Protein AF-0000000084912718 (afdb_homodimer)

Sequence (328 aa):
MPVRAAEAKDAGAIVDLIRLLAVYEKEEAQMKMTEEQFRKDGFEEPRRFHCFVAENDQGQVVGYALYFFIYSTWEGVSMYLEDLFVRKEERGKGYGMALVQAVVGEAQRNSCARLQWQVIDWNAPALEFYKNRMFARERMETGDAKWINMIMGREEMAKFMASQMPVRAAEAKDAGAIVDLIRLLAVYEKEEAQMKMTEEQFRKDGFEEPRRFHCFVAENDQGQVVGYALYFFIYSTWEGVSMYLEDLFVRKEERGKGYGMALVQAVVGEAQRNSCARLQWQVIDWNAPALEFYKNRMFARERMETGDAKWINMIMGREEMAKFMASQ

Secondary structure (DSSP, 8-state):
--EEE--GGGHHHHHHHHHHHHHHTT-GGG----HHHHHHHHHSSSP--EEEEEE-TTS-EEEEEEEEEEEETTTEEEEEEEEEEE-GGGTTSSHHHHHHHHHHHHHHHTT-SEEEEEEETT-HHHHHIIIIIS--EE---STT--EEEEEEEHHHHHHHHHH-/--EEE--GGGHHHHHHHHHHHHHHTT-GGG----HHHHHHHHHSSSP--EEEEEE-TTS-EEEEEEEEEEEETTTEEEEEEEEEEE-GGGTTSSHHHHHHHHHHHHHHHTT-SEEEEEEETT-HHHHHIIIIIS--EE---STT--EEEEEEEHHHHHHHHHH-

InterPro domains:
  IPR000182 GNAT domain [PF00583] (19-131)
  IPR000182 GNAT domain [PS51186] (1-155)
  IPR016181 Acyl-CoA N-acyltransferase [SSF55729] (2-138)
  IPR051016 Diverse Substrate Acetyltransferase [PTHR10545] (2-162)

Organism: Salpingoeca rosetta (strain ATCC 50818 / BSB-021) (NCBI:txid946362)

Radius of gyration: 19.95 Å; Cα contacts (8 Å, |Δi|>4): 614; chains: 2; bounding box: 40×60×45 Å

Structure (mmCIF, N/CA/C/O backbone):
data_AF-0000000084912718-model_v1
#
loop_
_entity.id
_entity.type
_entity.pdbx_description
1 polymer N-acetyltransferase
#
loop_
_atom_site.group_PDB
_atom_site.id
_atom_site.type_symbol
_atom_site.label_atom_id
_atom_site.label_alt_id
_atom_site.label_comp_id
_atom_site.label_asym_id
_atom_site.label_entity_id
_atom_site.label_seq_id
_atom_site.pdbx_PDB_ins_code
_atom_site.Cartn_x
_atom_site.Cartn_y
_atom_site.Cartn_z
_atom_site.occupancy
_atom_site.B_iso_or_equiv
_atom_site.auth_seq_id
_atom_site.auth_comp_id
_atom_site.auth_asym_id
_atom_site.auth_atom_id
_atom_site.pdbx_PDB_model_num
ATOM 1 N N . MET A 1 1 ? 5.469 24.859 16.141 1 58.75 1 MET A N 1
ATOM 2 C CA . MET A 1 1 ? 4.148 24.422 15.695 1 58.75 1 MET A CA 1
ATOM 3 C C . MET A 1 1 ? 4.051 22.891 15.68 1 58.75 1 MET A C 1
ATOM 5 O O . MET A 1 1 ? 4.691 22.25 14.852 1 58.75 1 MET A O 1
ATOM 9 N N . PRO A 1 2 ? 3.439 22.312 16.719 1 84.62 2 PRO A N 1
ATOM 10 C CA . PRO A 1 2 ? 3.986 21 17.094 1 84.62 2 PRO A CA 1
ATOM 11 C C . PRO A 1 2 ? 3.355 19.844 16.328 1 84.62 2 PRO A C 1
ATOM 13 O O . PRO A 1 2 ? 2.141 19.844 16.109 1 84.62 2 PRO A O 1
ATOM 16 N N . VAL A 1 3 ? 4.051 19.281 15.477 1 96.81 3 VAL A N 1
ATOM 17 C CA . VAL A 1 3 ? 3.711 17.969 14.961 1 96.81 3 VAL A CA 1
ATOM 18 C C . VAL A 1 3 ? 4.199 16.891 15.938 1 96.81 3 VAL A C 1
ATOM 20 O O . VAL A 1 3 ? 5.32 16.969 16.438 1 96.81 3 VAL A O 1
ATOM 23 N N . ARG A 1 4 ? 3.301 16.078 16.281 1 98 4 ARG A N 1
ATOM 24 C CA . ARG A 1 4 ? 3.645 14.969 17.156 1 98 4 ARG A CA 1
ATOM 25 C C . ARG A 1 4 ? 2.977 13.672 16.719 1 98 4 ARG A C 1
ATOM 27 O O . ARG A 1 4 ? 2.035 13.695 15.914 1 98 4 ARG A O 1
ATOM 34 N N . ALA A 1 5 ? 3.508 12.594 17.25 1 98.19 5 ALA A N 1
ATOM 35 C CA . ALA A 1 5 ? 2.834 11.32 17 1 98.19 5 ALA A CA 1
ATOM 36 C C . ALA A 1 5 ? 1.425 11.32 17.594 1 98.19 5 ALA A C 1
ATOM 38 O O . ALA A 1 5 ? 1.205 11.828 18.688 1 98.19 5 ALA A O 1
ATOM 39 N N . ALA A 1 6 ? 0.487 10.805 16.859 1 98.56 6 ALA A N 1
ATOM 40 C CA . ALA A 1 6 ? -0.888 10.703 17.344 1 98.56 6 ALA A CA 1
ATOM 41 C C . ALA A 1 6 ? -0.992 9.727 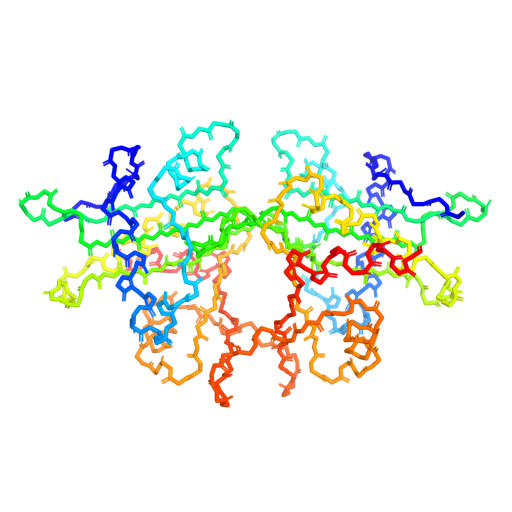18.5 1 98.56 6 ALA A C 1
ATOM 43 O O . ALA A 1 6 ? -0.214 8.773 18.594 1 98.56 6 ALA A O 1
ATOM 44 N N . GLU A 1 7 ? -1.906 10 19.359 1 98.12 7 GLU A N 1
ATOM 45 C CA . GLU A 1 7 ? -2.277 9.109 20.453 1 98.12 7 GLU A CA 1
ATOM 46 C C . GLU A 1 7 ? -3.744 8.703 20.359 1 98.12 7 GLU A C 1
ATOM 48 O O . GLU A 1 7 ? -4.512 9.297 19.594 1 98.12 7 GLU A O 1
ATOM 53 N N . ALA A 1 8 ? -4.113 7.688 21.172 1 98.38 8 ALA A N 1
ATOM 54 C CA . ALA A 1 8 ? -5.477 7.164 21.141 1 98.38 8 ALA A CA 1
ATOM 55 C C . ALA A 1 8 ? -6.496 8.281 21.359 1 98.38 8 ALA A C 1
ATOM 57 O O . ALA A 1 8 ? -7.574 8.273 20.766 1 98.38 8 ALA A O 1
ATOM 58 N N . LYS A 1 9 ? -6.148 9.203 22.156 1 98 9 LYS A N 1
ATOM 59 C CA . LYS A 1 9 ? -7.07 10.281 22.5 1 98 9 LYS A CA 1
ATOM 60 C C . LYS A 1 9 ? -7.34 11.18 21.281 1 98 9 LYS A C 1
ATOM 62 O O . LYS A 1 9 ? -8.289 11.961 21.297 1 98 9 LYS A O 1
ATOM 67 N N . ASP A 1 10 ? -6.496 11.133 20.297 1 98.38 10 ASP A N 1
ATOM 68 C CA . ASP A 1 10 ? -6.633 11.977 19.109 1 98.38 10 ASP A CA 1
ATOM 69 C C . ASP A 1 10 ? -7.566 11.336 18.094 1 98.38 10 ASP A C 1
ATOM 71 O O . ASP A 1 10 ? -7.91 11.961 17.078 1 98.38 10 ASP A O 1
ATOM 75 N N . ALA A 1 11 ? -7.988 10.086 18.328 1 98.62 11 ALA A N 1
ATOM 76 C CA . ALA A 1 11 ? -8.703 9.297 17.312 1 98.62 11 ALA A CA 1
ATOM 77 C C . ALA A 1 11 ? -9.945 10.031 16.828 1 98.62 11 ALA A C 1
ATOM 79 O O . ALA A 1 11 ? -10.188 10.109 15.625 1 98.62 11 ALA A O 1
ATOM 80 N N . GLY A 1 12 ? -10.711 10.547 17.688 1 98.5 12 GLY A N 1
ATOM 81 C CA . GLY A 1 12 ? -11.922 11.258 17.297 1 98.5 12 GLY A CA 1
ATOM 82 C C . GLY A 1 12 ? -11.656 12.453 16.406 1 98.5 12 GLY A C 1
ATOM 83 O O . GLY A 1 12 ? -12.328 12.641 15.391 1 98.5 12 GLY A O 1
ATOM 84 N N . ALA A 1 13 ? -10.719 13.258 16.781 1 98.56 13 ALA A N 1
ATOM 85 C CA . ALA A 1 13 ? -10.367 14.445 16.016 1 98.56 13 ALA A CA 1
ATOM 86 C C . ALA A 1 13 ? -9.852 14.062 14.625 1 98.56 13 ALA A C 1
ATOM 88 O O . ALA A 1 13 ? -10.148 14.742 13.641 1 98.56 13 ALA A O 1
ATOM 89 N N . ILE A 1 14 ? -9.086 13 14.555 1 98.69 14 ILE A N 1
ATOM 90 C CA . ILE A 1 14 ? -8.531 12.562 13.273 1 98.69 14 ILE A CA 1
ATOM 91 C C . ILE A 1 14 ? -9.656 12.062 12.367 1 98.69 14 ILE A C 1
ATOM 93 O O . ILE A 1 14 ? -9.695 12.391 11.18 1 98.69 14 ILE A O 1
ATOM 97 N N . VAL A 1 15 ? -10.594 11.266 12.938 1 98.62 15 VAL A N 1
ATOM 98 C CA . VAL A 1 15 ? -11.711 10.758 12.148 1 98.62 15 VAL A CA 1
ATOM 99 C C . VAL A 1 15 ? -12.547 11.922 11.609 1 98.62 15 VAL A C 1
ATOM 101 O O . VAL A 1 15 ? -13.031 11.875 10.477 1 98.62 15 VAL A O 1
ATOM 104 N N . ASP A 1 16 ? -12.703 12.984 12.383 1 98 16 ASP A N 1
ATOM 105 C CA . ASP A 1 16 ? -13.383 14.188 11.914 1 98 16 ASP A CA 1
ATOM 106 C C . ASP A 1 16 ? -12.656 14.797 10.719 1 98 16 ASP A C 1
ATOM 108 O O . ASP A 1 16 ? -13.289 15.234 9.758 1 98 16 ASP A O 1
ATOM 112 N N . LEU A 1 17 ? -11.383 14.844 10.789 1 98.19 17 LEU A N 1
ATOM 113 C CA . LEU A 1 17 ? -10.594 15.383 9.688 1 98.19 17 LEU A CA 1
ATOM 114 C C . LEU A 1 17 ? -10.68 14.484 8.461 1 98.19 17 LEU A C 1
ATOM 116 O O . LEU A 1 17 ? -10.695 14.977 7.328 1 98.19 17 LEU A O 1
ATOM 120 N N . ILE A 1 18 ? -10.672 13.141 8.664 1 97.88 18 ILE A N 1
ATOM 121 C CA . ILE A 1 18 ? -10.852 12.203 7.559 1 97.88 18 ILE A CA 1
ATOM 122 C C . ILE A 1 18 ? -12.18 12.492 6.855 1 97.88 18 ILE A C 1
ATOM 124 O O . ILE A 1 18 ? -12.25 12.477 5.625 1 97.88 18 ILE A O 1
ATOM 128 N N . ARG A 1 19 ? -13.195 12.781 7.613 1 96.75 19 ARG A N 1
ATOM 129 C CA . ARG A 1 19 ? -14.5 13.109 7.039 1 96.75 19 ARG A CA 1
ATOM 130 C C . ARG A 1 19 ? -14.414 14.383 6.207 1 96.75 19 ARG A C 1
ATOM 132 O O . ARG A 1 19 ? -15 14.461 5.121 1 96.75 19 ARG A O 1
ATOM 139 N N . LEU A 1 20 ? -13.742 15.375 6.691 1 95.5 20 LEU A N 1
ATOM 140 C CA . LEU A 1 20 ? -13.57 16.625 5.953 1 95.5 20 LEU A CA 1
ATOM 141 C C . LEU A 1 20 ? -12.812 16.375 4.652 1 95.5 20 LEU A C 1
ATOM 143 O O . LEU A 1 20 ? -13.125 16.984 3.623 1 95.5 20 LEU A O 1
ATOM 147 N N . LEU A 1 21 ? -11.805 15.492 4.723 1 93.56 21 LEU A N 1
ATOM 148 C CA . LEU A 1 21 ? -11.07 15.117 3.52 1 93.56 21 LEU A CA 1
ATOM 149 C C . LEU A 1 21 ? -11.984 14.438 2.508 1 93.56 21 LEU A C 1
ATOM 151 O O . LEU A 1 21 ? -11.922 14.734 1.312 1 93.56 21 LEU A O 1
ATOM 155 N N . ALA A 1 22 ? -12.766 13.508 2.963 1 91.31 22 ALA A N 1
ATOM 156 C CA . ALA A 1 22 ? -13.719 12.812 2.1 1 91.31 22 ALA A CA 1
ATOM 157 C C . ALA A 1 22 ? -14.672 13.789 1.428 1 91.31 22 ALA A C 1
ATOM 159 O O . ALA A 1 22 ? -14.992 13.648 0.246 1 91.31 22 ALA A O 1
ATOM 160 N N . VAL A 1 23 ? -15.141 14.797 2.18 1 89.75 23 VAL A N 1
ATOM 161 C CA . VAL A 1 23 ? -16.016 15.828 1.647 1 89.75 23 VAL A CA 1
ATOM 162 C C . VAL A 1 23 ? -15.297 16.609 0.56 1 89.75 23 VAL A C 1
ATOM 164 O O . VAL A 1 23 ? -15.867 16.875 -0.504 1 89.75 23 VAL A O 1
ATOM 167 N N . TYR A 1 24 ? -14.086 16.922 0.862 1 83.94 24 TYR A N 1
ATOM 168 C CA . TYR A 1 24 ? -13.266 17.641 -0.102 1 83.94 24 TYR A CA 1
ATOM 169 C C . TYR A 1 24 ? -13.141 16.875 -1.405 1 83.94 24 TYR A C 1
ATOM 171 O O . TYR A 1 24 ? -13.156 17.453 -2.49 1 83.94 24 TYR A O 1
ATOM 179 N N . GLU A 1 25 ? -13 15.539 -1.297 1 78.81 25 GLU A N 1
ATOM 180 C CA . GLU A 1 25 ? -12.844 14.672 -2.459 1 78.81 25 GLU A CA 1
ATOM 181 C C . GLU A 1 25 ? -14.195 14.266 -3.037 1 78.81 25 GLU A C 1
ATOM 183 O O . GLU A 1 25 ? -14.266 13.43 -3.941 1 78.81 25 GLU A O 1
ATOM 188 N N . LYS A 1 26 ? -15.352 14.773 -2.551 1 80.06 26 LYS A N 1
ATOM 189 C CA . LYS A 1 26 ? -16.734 14.531 -2.984 1 80.06 26 LYS A CA 1
ATOM 190 C C . LYS A 1 26 ? -17.094 13.055 -2.846 1 80.06 26 LYS A C 1
ATOM 192 O O . LYS A 1 26 ? -17.812 12.5 -3.688 1 80.06 26 LYS A O 1
ATOM 197 N N . GLU A 1 27 ? -16.453 12.422 -1.746 1 81 27 GLU A N 1
ATOM 198 C CA . GLU A 1 27 ? -16.672 11 -1.544 1 81 27 GLU A CA 1
ATOM 199 C C . GLU A 1 27 ? -17.141 10.703 -0.122 1 81 27 GLU A C 1
ATOM 201 O O . GLU A 1 27 ? -16.781 9.688 0.464 1 81 27 GLU A O 1
ATOM 206 N N . GLU A 1 28 ? -17.781 11.609 0.489 1 84.19 28 GLU A N 1
ATOM 207 C CA . GLU A 1 28 ? -18.156 11.469 1.89 1 84.19 28 GLU A CA 1
ATOM 208 C C . GLU A 1 28 ? -19.047 10.25 2.098 1 84.19 28 GLU A C 1
ATOM 210 O O . GLU A 1 28 ? -18.969 9.586 3.133 1 84.19 28 GLU A O 1
ATOM 215 N N . ALA A 1 29 ? -19.906 9.906 1.162 1 85.25 29 ALA A N 1
ATOM 216 C CA . ALA A 1 29 ? -20.859 8.805 1.288 1 85.25 29 ALA A CA 1
ATOM 217 C C . ALA A 1 29 ? -20.141 7.461 1.372 1 85.25 29 ALA A C 1
ATOM 219 O O . ALA A 1 29 ? -20.688 6.492 1.9 1 85.25 29 ALA A O 1
ATOM 220 N N . GLN A 1 30 ? -18.938 7.395 1.006 1 83.69 30 GLN A N 1
ATOM 221 C CA . GLN A 1 30 ? -18.203 6.137 0.947 1 83.69 30 GLN A CA 1
ATOM 222 C C . GLN A 1 30 ? -17.438 5.887 2.246 1 83.69 30 GLN A C 1
ATOM 224 O O . GLN A 1 30 ? -16.984 4.77 2.492 1 83.69 30 GLN A O 1
ATOM 229 N N . MET A 1 31 ? -17.328 6.855 3.008 1 91.06 31 MET A N 1
ATOM 230 C CA . MET A 1 31 ? -16.547 6.723 4.234 1 91.06 31 MET A CA 1
ATOM 231 C C . MET A 1 31 ? -17.344 6 5.312 1 91.06 31 MET A C 1
ATOM 233 O O . MET A 1 31 ? -18.422 6.445 5.691 1 91.06 31 MET A O 1
ATOM 237 N N . LYS A 1 32 ? -16.844 4.961 5.891 1 94 32 LYS A N 1
ATOM 238 C CA . LYS A 1 32 ? -17.516 4.133 6.887 1 94 32 LYS A CA 1
ATOM 239 C C . LYS A 1 32 ? -16.75 4.117 8.203 1 94 32 LYS A C 1
ATOM 241 O O . LYS A 1 32 ? -17.203 3.539 9.188 1 94 32 LYS A O 1
ATOM 246 N N . MET A 1 33 ? -15.727 4.84 8.289 1 97.38 33 MET A N 1
ATOM 247 C CA . MET A 1 33 ? -14.812 4.758 9.422 1 97.38 33 MET A CA 1
ATOM 248 C C . MET A 1 33 ? -15.438 5.352 10.68 1 97.38 33 MET A C 1
ATOM 250 O O . MET A 1 33 ? -15.992 6.453 10.633 1 97.38 33 MET A O 1
ATOM 254 N N . THR A 1 34 ? -15.367 4.594 11.781 1 97.31 34 THR A N 1
ATOM 255 C CA . THR A 1 34 ? -15.797 5.082 13.086 1 97.31 34 THR A CA 1
ATOM 256 C C . THR A 1 34 ? -14.594 5.352 13.992 1 97.31 34 THR A C 1
ATOM 258 O O . THR A 1 34 ? -13.508 4.793 13.773 1 97.31 34 THR A O 1
ATOM 261 N N . GLU A 1 35 ? -14.844 6.188 14.906 1 98.25 35 GLU A N 1
ATOM 262 C CA . GLU A 1 35 ? -13.797 6.465 15.883 1 98.25 35 GLU A CA 1
ATOM 263 C C . GLU A 1 35 ? -13.328 5.188 16.578 1 98.25 35 GLU A C 1
ATOM 265 O O . GLU A 1 35 ? -12.133 4.996 16.797 1 98.25 35 GLU A O 1
ATOM 270 N N . GLU A 1 36 ? -14.234 4.367 16.906 1 98.19 36 GLU A N 1
ATOM 271 C CA . GLU A 1 36 ? -13.922 3.123 17.609 1 98.19 36 GLU A CA 1
ATOM 272 C C . GLU A 1 36 ? -13.023 2.227 16.75 1 98.19 36 GLU A C 1
ATOM 274 O O . GLU A 1 36 ? -12.008 1.725 17.234 1 98.19 36 GLU A O 1
ATOM 279 N N . GLN A 1 37 ? -13.383 2.035 15.578 1 98 37 GLN A N 1
ATOM 280 C CA . GLN A 1 37 ? -12.586 1.2 14.688 1 98 37 GLN A CA 1
ATOM 281 C C . GLN A 1 37 ? -11.203 1.808 14.453 1 98 37 GLN A C 1
ATOM 283 O O . GLN A 1 37 ? -10.195 1.095 14.453 1 98 37 GLN A O 1
ATOM 288 N N . PHE A 1 38 ? -11.188 3.115 14.195 1 98.62 38 PHE A N 1
ATOM 289 C CA . PHE A 1 38 ? -9.93 3.822 13.969 1 98.62 38 PHE A CA 1
ATOM 290 C C . PHE A 1 38 ? -9 3.658 15.164 1 98.62 38 PHE A C 1
ATOM 292 O O . PHE A 1 38 ? -7.805 3.398 14.992 1 98.62 38 PHE A O 1
ATOM 299 N N . ARG A 1 39 ? -9.57 3.803 16.344 1 98.5 39 ARG A N 1
ATOM 300 C CA . ARG A 1 39 ? -8.805 3.68 17.578 1 98.5 39 ARG A CA 1
ATOM 301 C C . ARG A 1 39 ? -8.234 2.271 17.734 1 98.5 39 ARG A C 1
ATOM 303 O O . ARG A 1 39 ? -7.055 2.102 18.047 1 98.5 39 ARG A O 1
ATOM 310 N N . LYS A 1 40 ? -9.016 1.314 17.516 1 98.12 40 LYS A N 1
ATOM 311 C CA . LYS A 1 40 ? -8.586 -0.077 17.625 1 98.12 40 LYS A CA 1
ATOM 312 C C . LYS A 1 40 ? -7.457 -0.385 16.641 1 98.12 40 LYS A C 1
ATOM 314 O O . LYS A 1 40 ? -6.426 -0.939 17.031 1 98.12 40 LYS A O 1
ATOM 319 N N . ASP A 1 41 ? -7.625 0.023 15.438 1 98.25 41 ASP A N 1
ATOM 320 C CA . ASP A 1 41 ? -6.691 -0.311 14.375 1 98.25 41 ASP A CA 1
ATOM 321 C C . ASP A 1 41 ? -5.359 0.411 14.562 1 98.25 41 ASP A C 1
ATOM 323 O O . ASP A 1 41 ? -4.305 -0.113 14.195 1 98.25 41 ASP A O 1
ATOM 327 N N . GLY A 1 42 ? -5.441 1.582 15.07 1 98.31 42 GLY A N 1
ATOM 328 C CA . GLY A 1 42 ? -4.254 2.42 15.078 1 98.31 42 GLY A CA 1
ATOM 329 C C . GLY A 1 42 ? -3.521 2.4 16.406 1 98.31 42 GLY A C 1
ATOM 330 O O . GLY A 1 42 ? -2.34 2.748 16.469 1 98.31 42 GLY A O 1
ATOM 331 N N . PHE A 1 43 ? -4.203 1.991 17.484 1 98.25 43 PHE A N 1
ATOM 332 C CA . PHE A 1 43 ? -3.588 2.227 18.797 1 98.25 43 PHE A CA 1
ATOM 333 C C . PHE A 1 43 ? -3.635 0.967 19.641 1 98.25 43 PHE A C 1
ATOM 335 O O . PHE A 1 43 ? -3.238 0.989 20.812 1 98.25 43 PHE A O 1
ATOM 342 N N . GLU A 1 44 ? -4.109 -0.074 19.094 1 96.94 44 GLU A N 1
ATOM 343 C CA . GLU A 1 44 ? -3.965 -1.41 19.672 1 96.94 44 GLU A CA 1
ATOM 344 C C . GLU A 1 44 ? -3.107 -2.303 18.781 1 96.94 44 GLU A C 1
ATOM 346 O O . GLU A 1 44 ? -3.035 -2.09 17.562 1 96.94 44 GLU A O 1
ATOM 351 N N . GLU A 1 45 ? -2.436 -3.326 19.391 1 95.06 45 GLU A N 1
ATOM 352 C CA . GLU A 1 45 ? -1.584 -4.223 18.609 1 95.06 45 GLU A CA 1
ATOM 353 C C . GLU A 1 45 ? -2.4 -5.34 17.969 1 95.06 45 GLU A C 1
ATOM 355 O O . GLU A 1 45 ? -3.336 -5.859 18.578 1 95.06 45 GLU A O 1
ATOM 360 N N . PRO A 1 46 ? -2.021 -5.691 16.812 1 94.25 46 PRO A N 1
ATOM 361 C CA . PRO A 1 46 ? -0.972 -5.074 16 1 94.25 46 PRO A CA 1
ATOM 362 C C . PRO A 1 46 ? -1.419 -3.762 15.359 1 94.25 46 PRO A C 1
ATOM 364 O O . PRO A 1 46 ? -2.531 -3.678 14.828 1 94.25 46 PRO A O 1
ATOM 367 N N . ARG A 1 47 ? -0.61 -2.715 15.406 1 96.06 47 ARG A N 1
ATOM 368 C CA . ARG A 1 47 ? -0.919 -1.43 14.789 1 96.06 47 ARG A CA 1
ATOM 369 C C . ARG A 1 47 ? -0.989 -1.554 13.273 1 96.06 47 ARG A C 1
ATOM 371 O O . ARG A 1 47 ? -0.098 -2.135 12.648 1 96.06 47 ARG A O 1
ATOM 378 N N . ARG A 1 48 ? -2 -0.946 12.727 1 97.88 48 ARG A N 1
ATOM 379 C CA . ARG A 1 48 ? -2.238 -1.098 11.297 1 97.88 48 ARG A CA 1
ATOM 380 C C . ARG A 1 48 ? -1.768 0.134 10.531 1 97.88 48 ARG A C 1
ATOM 382 O O . ARG A 1 48 ? -1.62 0.091 9.305 1 97.88 48 ARG A O 1
ATOM 389 N N . PHE A 1 49 ? -1.578 1.161 11.242 1 98.69 49 PHE A N 1
ATOM 390 C CA . PHE A 1 49 ? -1.071 2.402 10.672 1 98.69 49 PHE A CA 1
ATOM 391 C C . PHE A 1 49 ? -0.361 3.236 11.727 1 98.69 49 PHE A C 1
ATOM 393 O O . PHE A 1 49 ? -0.366 2.887 12.914 1 98.69 49 PHE A O 1
ATOM 400 N N . HIS A 1 50 ? 0.291 4.25 11.258 1 98.69 50 HIS A N 1
ATOM 401 C CA . HIS A 1 50 ? 0.862 5.309 12.086 1 98.69 50 HIS A CA 1
ATOM 402 C C . HIS A 1 50 ? 0.354 6.68 11.656 1 98.69 50 HIS A C 1
ATOM 404 O O . HIS A 1 50 ? -0.118 6.848 10.531 1 98.69 50 HIS A O 1
ATOM 410 N N . CYS A 1 51 ? 0.421 7.598 12.594 1 98.81 51 CYS A N 1
ATOM 411 C CA . CYS A 1 51 ? -0.171 8.898 12.297 1 98.81 51 CYS A CA 1
ATOM 412 C C . CYS A 1 51 ? 0.517 10 13.094 1 98.81 51 CYS A C 1
ATOM 414 O O . CYS A 1 51 ? 0.837 9.82 14.266 1 98.81 51 CYS A O 1
ATOM 416 N N . PHE A 1 52 ? 0.806 11.078 12.422 1 98.88 52 PHE A N 1
ATOM 417 C CA . PHE A 1 52 ? 1.178 12.328 13.078 1 98.88 52 PHE A CA 1
ATOM 418 C C . PHE A 1 52 ? 0.014 13.312 13.062 1 98.88 52 PHE A C 1
ATOM 420 O O . PHE A 1 52 ? -0.795 13.312 12.133 1 98.88 52 PHE A O 1
ATOM 427 N N . VAL A 1 53 ? -0.044 14.172 14.086 1 98.81 53 VAL A N 1
ATOM 428 C CA . VAL A 1 53 ? -1.045 15.234 14.109 1 98.81 53 VAL A CA 1
ATOM 429 C C . VAL A 1 53 ? -0.362 16.578 14.305 1 98.81 53 VAL A C 1
ATOM 431 O O . VAL A 1 53 ? 0.692 16.672 14.938 1 98.81 53 VAL A O 1
ATOM 434 N N . ALA A 1 54 ? -0.935 17.578 13.664 1 98.62 54 ALA A N 1
ATOM 435 C CA . ALA A 1 54 ? -0.575 18.969 13.891 1 98.62 54 ALA A CA 1
ATOM 436 C C . ALA A 1 54 ? -1.577 19.656 14.82 1 98.62 54 ALA A C 1
ATOM 438 O O . ALA A 1 54 ? -2.791 19.531 14.633 1 98.62 54 ALA A O 1
ATOM 439 N N . GLU A 1 55 ? -1.083 20.375 15.773 1 97.44 55 GLU A N 1
ATOM 440 C CA . GLU A 1 55 ? -1.917 21.109 16.719 1 97.44 55 GLU A CA 1
ATOM 441 C C . GLU A 1 55 ? -1.719 22.609 16.578 1 97.44 55 GLU A C 1
ATOM 443 O O . GLU A 1 55 ? -0.595 23.078 16.375 1 97.44 55 GLU A O 1
ATOM 448 N N . ASN A 1 56 ? -2.867 23.312 16.656 1 96.5 56 ASN A N 1
ATOM 449 C CA . ASN A 1 56 ? -2.727 24.766 16.672 1 96.5 56 ASN A CA 1
ATOM 450 C C . ASN A 1 56 ? -2.432 25.281 18.078 1 96.5 56 ASN A C 1
ATOM 452 O O . ASN A 1 56 ? -2.238 24.5 19 1 96.5 56 ASN A O 1
ATOM 456 N N . ASP A 1 57 ? -2.365 26.594 18.156 1 93.62 57 ASP A N 1
ATOM 457 C CA . ASP A 1 57 ? -1.949 27.219 19.406 1 93.62 57 ASP A CA 1
ATOM 458 C C . ASP A 1 57 ? -2.945 26.938 20.516 1 93.62 57 ASP A C 1
ATOM 460 O O . ASP A 1 57 ? -2.604 27.031 21.703 1 93.62 57 ASP A O 1
ATOM 464 N N . GLN A 1 58 ? -4.141 26.562 20.25 1 94.75 58 GLN A N 1
ATOM 465 C CA . GLN A 1 58 ? -5.188 26.281 21.234 1 94.75 58 GLN A CA 1
ATOM 466 C C . GLN A 1 58 ? -5.227 24.797 21.594 1 94.75 58 GLN A C 1
ATOM 468 O O . GLN A 1 58 ? -6.105 24.359 22.328 1 94.75 58 GLN A O 1
ATOM 473 N N . GLY A 1 59 ? -4.375 24 21 1 94.38 59 GLY A N 1
ATOM 474 C CA . GLY A 1 59 ? -4.297 22.578 21.312 1 94.38 59 GLY A CA 1
ATOM 475 C C . GLY A 1 59 ? -5.246 21.734 20.469 1 94.38 59 GLY A C 1
ATOM 476 O O . GLY A 1 59 ? -5.445 20.547 20.75 1 94.38 59 GLY A O 1
ATOM 477 N N . GLN A 1 60 ? -5.789 22.375 19.516 1 96.56 60 GLN A N 1
ATOM 478 C CA . GLN A 1 60 ? -6.707 21.656 18.656 1 96.56 60 GLN A CA 1
ATOM 479 C C . GLN A 1 60 ? -5.961 20.938 17.516 1 96.56 60 GLN A C 1
ATOM 481 O O . GLN A 1 60 ? -5.074 21.531 16.891 1 96.56 60 GLN A O 1
ATOM 486 N N . VAL A 1 61 ? -6.324 19.656 17.328 1 98.31 61 VAL A N 1
ATOM 487 C CA . VAL A 1 61 ? -5.789 18.938 16.172 1 98.31 61 VAL A CA 1
ATOM 488 C C . VAL A 1 61 ? -6.379 19.516 14.891 1 98.31 61 VAL A C 1
ATOM 490 O O . VAL A 1 61 ? -7.598 19.484 14.695 1 98.31 61 VAL A O 1
ATOM 493 N N . VAL A 1 62 ? -5.48 20.016 13.977 1 98.19 62 VAL A N 1
ATOM 494 C CA . VAL A 1 62 ? -5.98 20.734 12.812 1 98.19 62 VAL A CA 1
ATOM 495 C C . VAL A 1 62 ? -5.492 20.062 11.531 1 98.19 62 VAL A C 1
ATOM 497 O O . VAL A 1 62 ? -5.875 20.453 10.43 1 98.19 62 VAL A O 1
ATOM 500 N N . GLY A 1 63 ? -4.609 19.078 11.625 1 98.5 63 GLY A N 1
ATOM 501 C CA . GLY A 1 63 ? -4.082 18.328 10.5 1 98.5 63 GLY A CA 1
ATOM 502 C C . GLY A 1 63 ? -3.516 16.969 10.898 1 98.5 63 GLY A C 1
ATOM 503 O O . GLY A 1 63 ? -3.287 16.719 12.078 1 98.5 63 GLY A O 1
ATOM 504 N N . TYR A 1 64 ? -3.365 16.125 9.906 1 98.81 64 TYR A N 1
ATOM 505 C CA . TYR A 1 64 ? -2.797 14.82 10.18 1 98.81 64 TYR A CA 1
ATOM 506 C C . TYR A 1 64 ? -2.117 14.25 8.945 1 98.81 64 TYR A C 1
ATOM 508 O O . TYR A 1 64 ? -2.387 14.688 7.82 1 98.81 64 TYR A O 1
ATOM 516 N N . ALA A 1 65 ? -1.162 13.43 9.141 1 98.75 65 ALA A N 1
ATOM 517 C CA . ALA A 1 65 ? -0.525 12.578 8.141 1 98.75 65 ALA A CA 1
ATOM 518 C C . ALA A 1 65 ? -0.555 11.109 8.57 1 98.75 65 ALA A C 1
ATOM 520 O O . ALA A 1 65 ? -0.04 10.758 9.633 1 98.75 65 ALA A O 1
ATOM 521 N N . LEU A 1 66 ? -1.215 10.312 7.805 1 98.88 66 LEU A N 1
ATOM 522 C CA . LEU A 1 66 ? -1.349 8.891 8.117 1 98.88 66 LEU A CA 1
ATOM 523 C C . LEU A 1 66 ? -0.55 8.039 7.137 1 98.88 66 LEU A C 1
ATOM 525 O O . LEU A 1 66 ? -0.648 8.227 5.922 1 98.88 66 LEU A O 1
ATOM 529 N N . TYR A 1 67 ? 0.284 7.109 7.68 1 98.81 67 TYR A N 1
ATOM 530 C CA . TYR A 1 67 ? 1.167 6.297 6.852 1 98.81 67 TYR A CA 1
ATOM 531 C C . TYR A 1 67 ? 1.264 4.875 7.387 1 98.81 67 TYR A C 1
ATOM 533 O O . TYR A 1 67 ? 0.865 4.605 8.523 1 98.81 67 TYR A O 1
ATOM 541 N N . PHE A 1 68 ? 1.712 3.996 6.598 1 98.81 68 PHE A N 1
ATOM 542 C CA . PHE A 1 68 ? 2.008 2.617 6.969 1 98.81 68 PHE A CA 1
ATOM 543 C C . PHE A 1 68 ? 3.141 2.059 6.113 1 98.81 68 PHE A C 1
ATOM 545 O O . PHE A 1 68 ? 3.521 2.662 5.105 1 98.81 68 PHE A O 1
ATOM 552 N N . PHE A 1 69 ? 3.715 0.993 6.562 1 98.31 69 PHE A N 1
ATOM 553 C CA . PHE A 1 69 ? 4.832 0.386 5.844 1 98.31 69 PHE A CA 1
ATOM 554 C C . PHE A 1 69 ? 4.328 -0.526 4.73 1 98.31 69 PHE A C 1
ATOM 556 O O . PHE A 1 69 ? 3.334 -1.235 4.906 1 98.31 69 PHE A O 1
ATOM 563 N N . ILE A 1 70 ? 5.023 -0.457 3.623 1 98.62 70 ILE A N 1
ATOM 564 C CA . ILE A 1 70 ? 4.785 -1.332 2.48 1 98.62 70 ILE A CA 1
ATOM 565 C C . ILE A 1 70 ? 6.102 -1.961 2.031 1 98.62 70 ILE A C 1
ATOM 567 O O . ILE A 1 70 ? 7.141 -1.771 2.672 1 98.62 70 ILE A O 1
ATOM 571 N N . TYR A 1 71 ? 6.012 -2.75 0.991 1 98.69 71 TYR A N 1
ATOM 572 C CA . TYR A 1 71 ? 7.223 -3.436 0.556 1 98.69 71 TYR A CA 1
ATOM 573 C C . TYR A 1 71 ? 7.379 -3.359 -0.958 1 98.69 71 TYR A C 1
ATOM 575 O O . TYR A 1 71 ? 6.426 -3.611 -1.7 1 98.69 71 TYR A O 1
ATOM 583 N N . SER A 1 72 ? 8.469 -2.963 -1.402 1 97.38 72 SER A N 1
ATOM 584 C CA . SER A 1 72 ? 8.883 -3.057 -2.801 1 97.38 72 SER A CA 1
ATOM 585 C C . SER A 1 72 ? 9.734 -4.297 -3.045 1 97.38 72 SER A C 1
ATOM 587 O O . SER A 1 72 ? 10.805 -4.445 -2.455 1 97.38 72 SER A O 1
ATOM 589 N N . THR A 1 73 ? 9.289 -5.145 -3.932 1 97.5 73 THR A N 1
ATOM 590 C CA . THR A 1 73 ? 10.055 -6.348 -4.223 1 97.5 73 THR A CA 1
ATOM 591 C C . THR A 1 73 ? 11.352 -5.996 -4.957 1 97.5 73 THR A C 1
ATOM 593 O O . THR A 1 73 ? 12.242 -6.836 -5.082 1 97.5 73 THR A O 1
ATOM 596 N N . TRP A 1 74 ? 11.523 -4.734 -5.363 1 95.38 74 TRP A N 1
ATOM 597 C CA . TRP A 1 74 ? 12.719 -4.301 -6.074 1 95.38 74 TRP A CA 1
ATOM 598 C C . TRP A 1 74 ? 13.703 -3.631 -5.125 1 95.38 74 TRP A C 1
ATOM 600 O O . TRP A 1 74 ? 14.922 -3.797 -5.262 1 95.38 74 TRP A O 1
ATOM 610 N N . GLU A 1 75 ? 13.102 -2.924 -4.055 1 96.44 75 GLU A N 1
ATOM 611 C CA . GLU A 1 75 ? 13.992 -2.043 -3.312 1 96.44 75 GLU A CA 1
ATOM 612 C C . GLU A 1 75 ? 13.906 -2.303 -1.812 1 96.44 75 GLU A C 1
ATOM 614 O O . GLU A 1 75 ? 14.781 -1.881 -1.05 1 96.44 75 GLU A O 1
ATOM 619 N N . GLY A 1 76 ? 12.82 -2.975 -1.391 1 97.62 76 GLY A N 1
ATOM 620 C CA . GLY A 1 76 ? 12.742 -3.342 0.013 1 97.62 76 GLY A CA 1
ATOM 621 C C . GLY A 1 76 ? 11.703 -2.547 0.784 1 97.62 76 GLY A C 1
ATOM 622 O O . GLY A 1 76 ? 10.727 -2.07 0.207 1 97.62 76 GLY A O 1
ATOM 623 N N . VAL A 1 77 ? 11.898 -2.463 2.078 1 98.25 77 VAL A N 1
ATOM 624 C CA . VAL A 1 77 ? 10.969 -1.812 2.986 1 98.25 77 VAL A CA 1
ATOM 625 C C . VAL A 1 77 ? 10.719 -0.373 2.535 1 98.25 77 VAL A C 1
ATOM 627 O O . VAL A 1 77 ? 11.672 0.36 2.242 1 98.25 77 VAL A O 1
ATOM 630 N N . SER A 1 78 ? 9.477 -0.009 2.422 1 98.56 78 SER A N 1
ATOM 631 C CA . SER A 1 78 ? 9.031 1.307 1.974 1 98.56 78 SER A CA 1
ATOM 632 C C . SER A 1 78 ? 7.867 1.814 2.814 1 98.56 78 SER A C 1
ATOM 634 O O . SER A 1 78 ? 7.414 1.13 3.734 1 98.56 78 SER A O 1
ATOM 636 N N . MET A 1 79 ? 7.508 3.014 2.604 1 98.69 79 MET A N 1
ATOM 637 C CA . MET A 1 79 ? 6.426 3.645 3.352 1 98.69 79 MET A CA 1
ATOM 638 C C . MET A 1 79 ? 5.402 4.266 2.408 1 98.69 79 MET A C 1
ATOM 640 O O . MET A 1 79 ? 5.766 4.816 1.366 1 98.69 79 MET A O 1
ATOM 644 N N . TYR A 1 80 ? 4.137 4.125 2.801 1 98.81 80 TYR A N 1
ATOM 645 C CA . TYR A 1 80 ? 3.049 4.703 2.023 1 98.81 80 TYR A CA 1
ATOM 646 C C . TYR A 1 80 ? 2.33 5.789 2.816 1 98.81 80 TYR A C 1
ATOM 648 O O . TYR A 1 80 ? 1.859 5.543 3.932 1 98.81 80 TYR A O 1
ATOM 656 N N . LEU A 1 81 ? 2.336 6.996 2.268 1 98.5 81 LEU A N 1
ATOM 657 C CA . LEU A 1 81 ? 1.56 8.094 2.832 1 98.5 81 LEU A CA 1
ATOM 658 C C . LEU A 1 81 ? 0.123 8.062 2.318 1 98.5 81 LEU A C 1
ATOM 660 O O . LEU A 1 81 ? -0.14 8.453 1.177 1 98.5 81 LEU A O 1
ATOM 664 N N . GLU A 1 82 ? -0.82 7.676 3.137 1 98 82 GLU A N 1
ATOM 665 C CA . GLU A 1 82 ? -2.215 7.492 2.748 1 98 82 GLU A CA 1
ATOM 666 C C . GLU A 1 82 ? -2.965 8.82 2.738 1 98 82 GLU A C 1
ATOM 668 O O . GLU A 1 82 ? -3.758 9.086 1.832 1 98 82 GLU A O 1
ATOM 673 N N . ASP A 1 83 ? -2.746 9.609 3.754 1 97.06 83 ASP A N 1
ATOM 674 C CA . ASP A 1 83 ? -3.424 10.898 3.867 1 97.06 83 ASP A CA 1
ATOM 675 C C . ASP A 1 83 ? -2.457 11.992 4.32 1 97.06 83 ASP A C 1
ATOM 677 O O . ASP A 1 83 ? -1.593 11.75 5.164 1 97.06 83 ASP A O 1
ATOM 681 N N . LEU A 1 84 ? -2.635 13.109 3.789 1 96.19 84 LEU A N 1
ATOM 682 C CA . LEU A 1 84 ? -2.094 14.383 4.25 1 96.19 84 LEU A CA 1
ATOM 683 C C . LEU A 1 84 ? -3.146 15.484 4.164 1 96.19 84 LEU A C 1
ATOM 685 O O . LEU A 1 84 ? -3.588 15.844 3.07 1 96.19 84 LEU A O 1
ATOM 689 N N . PHE A 1 85 ? -3.551 15.969 5.348 1 96.12 85 PHE A N 1
ATOM 690 C CA . PHE A 1 85 ? -4.668 16.906 5.332 1 96.12 85 PHE A CA 1
ATOM 691 C C . PHE A 1 85 ? -4.52 17.938 6.438 1 96.12 85 PHE A C 1
ATOM 693 O O . PHE A 1 85 ? -4.121 17.609 7.559 1 96.12 85 PHE A O 1
ATOM 700 N N . VAL A 1 86 ? -4.719 19.125 6.109 1 95.94 86 VAL A N 1
ATOM 701 C CA . VAL A 1 86 ? -4.828 20.234 7.039 1 95.94 86 VAL A CA 1
ATOM 702 C C . VAL A 1 86 ? -6.152 20.969 6.816 1 95.94 86 VAL A C 1
ATOM 704 O O . VAL A 1 86 ? -6.543 21.234 5.676 1 95.94 86 VAL A O 1
ATOM 707 N N . ARG A 1 87 ? -6.836 21.266 7.895 1 96.5 87 ARG A N 1
ATOM 708 C CA . ARG A 1 87 ? -8.07 22.047 7.789 1 96.5 87 ARG A CA 1
ATOM 709 C C . ARG A 1 87 ? -7.879 23.266 6.902 1 96.5 87 ARG A C 1
ATOM 711 O O . ARG A 1 87 ? -6.871 23.969 7.012 1 96.5 87 ARG A O 1
ATOM 718 N N . LYS A 1 88 ? -8.898 23.5 6.148 1 94.62 88 LYS A N 1
ATOM 719 C CA . LYS A 1 88 ? -8.812 24.562 5.152 1 94.62 88 LYS A CA 1
ATOM 720 C C . LYS A 1 88 ? -8.438 25.906 5.797 1 94.62 88 LYS A C 1
ATOM 722 O O . LYS A 1 88 ? -7.535 26.594 5.316 1 94.62 88 LYS A O 1
ATOM 727 N N . GLU A 1 89 ? -9.055 26.234 6.895 1 95 89 GLU A N 1
ATOM 728 C CA . GLU A 1 89 ? -8.875 27.531 7.555 1 95 89 GLU A CA 1
ATOM 729 C C . GLU A 1 89 ? -7.496 27.625 8.195 1 95 89 GLU A C 1
ATOM 731 O O . GLU A 1 89 ? -7.066 28.719 8.586 1 95 89 GLU A O 1
ATOM 736 N N . GLU A 1 90 ? -6.773 26.531 8.281 1 95.62 90 GLU A N 1
ATOM 737 C CA . GLU A 1 90 ? -5.477 26.5 8.953 1 95.62 90 GLU A CA 1
ATOM 738 C C . GLU A 1 90 ? -4.336 26.359 7.949 1 95.62 90 GLU A C 1
ATOM 740 O O . GLU A 1 90 ? -3.17 26.266 8.336 1 95.62 90 GLU A O 1
ATOM 745 N N . ARG A 1 91 ? -4.617 26.344 6.691 1 92.19 91 ARG A N 1
ATOM 746 C CA . ARG A 1 91 ? -3.6 26.172 5.656 1 92.19 91 ARG A CA 1
ATOM 747 C C . ARG A 1 91 ? -2.781 27.453 5.48 1 92.19 91 ARG A C 1
ATOM 749 O O . ARG A 1 91 ? -3.205 28.531 5.898 1 92.19 91 ARG A O 1
ATOM 756 N N . GLY A 1 92 ? -1.579 27.297 4.957 1 90.56 92 GLY A N 1
ATOM 757 C CA . GLY A 1 92 ? -0.688 28.422 4.762 1 90.56 92 GLY A CA 1
ATOM 758 C C . GLY A 1 92 ? 0.096 28.797 6.008 1 90.56 92 GLY A C 1
ATOM 759 O O . GLY A 1 92 ? 0.838 29.781 6.016 1 90.56 92 GLY A O 1
ATOM 760 N N . LYS A 1 93 ? -0.078 28.016 7.027 1 93.56 93 LYS A N 1
ATOM 761 C CA . LYS A 1 93 ? 0.576 28.312 8.297 1 93.56 93 LYS A CA 1
ATOM 762 C C . LYS A 1 93 ? 1.755 27.375 8.547 1 93.56 93 LYS A C 1
ATOM 764 O O . LYS A 1 93 ? 2.371 27.422 9.609 1 93.56 93 LYS A O 1
ATOM 769 N N . GLY A 1 94 ? 2.053 26.406 7.641 1 93.12 94 GLY A N 1
ATOM 770 C CA . GLY A 1 94 ? 3.234 25.578 7.734 1 93.12 94 GLY A CA 1
ATOM 771 C C . GLY A 1 94 ? 2.939 24.188 8.273 1 93.12 94 GLY A C 1
ATOM 772 O O . GLY A 1 94 ? 3.822 23.328 8.312 1 93.12 94 GLY A O 1
ATOM 773 N N . TYR A 1 95 ? 1.701 23.875 8.641 1 95.25 95 TYR A N 1
ATOM 774 C CA . TYR A 1 95 ? 1.344 22.594 9.234 1 95.25 95 TYR A CA 1
ATOM 775 C C . TYR A 1 95 ? 1.592 21.453 8.25 1 95.25 95 TYR A C 1
ATOM 777 O O . TYR A 1 95 ? 2.117 20.406 8.633 1 95.25 95 TYR A O 1
ATOM 785 N N . GLY A 1 96 ? 1.205 21.688 7 1 94.19 96 GLY A N 1
ATOM 786 C CA . GLY A 1 96 ? 1.402 20.656 5.992 1 94.19 96 GLY A CA 1
ATOM 787 C C . GLY A 1 96 ? 2.854 20.25 5.832 1 94.19 96 GLY A C 1
ATOM 788 O O . GLY A 1 96 ? 3.172 19.062 5.84 1 94.19 96 GLY A O 1
ATOM 789 N N . MET A 1 97 ? 3.693 21.219 5.734 1 93.69 97 MET A N 1
ATOM 790 C CA . MET A 1 97 ? 5.121 20.953 5.57 1 93.69 97 MET A CA 1
ATOM 791 C C . MET A 1 97 ? 5.695 20.281 6.809 1 93.69 97 MET A C 1
ATOM 793 O O . MET A 1 97 ? 6.523 19.375 6.691 1 93.69 97 MET A O 1
ATOM 797 N N . ALA A 1 98 ? 5.277 20.672 7.934 1 95.75 98 ALA A N 1
ATOM 798 C CA . ALA A 1 98 ? 5.746 20.062 9.18 1 95.75 98 ALA A CA 1
ATOM 799 C C . ALA A 1 98 ? 5.348 18.594 9.25 1 95.75 98 ALA A C 1
ATOM 801 O O . ALA A 1 98 ? 6.125 17.75 9.711 1 95.75 98 ALA A O 1
ATOM 802 N N . LEU A 1 99 ? 4.141 18.297 8.852 1 97.31 99 LEU A N 1
ATOM 803 C CA . LEU A 1 99 ? 3.668 16.922 8.82 1 97.31 99 LEU A CA 1
ATOM 804 C C . LEU A 1 99 ? 4.496 16.078 7.852 1 97.31 99 LEU A C 1
ATOM 806 O O . LEU A 1 99 ? 4.898 14.961 8.172 1 97.31 99 LEU A O 1
ATOM 810 N N . VAL A 1 100 ? 4.785 16.625 6.68 1 96.56 100 VAL A N 1
ATOM 811 C CA . VAL A 1 100 ? 5.59 15.938 5.676 1 96.56 100 VAL A CA 1
ATOM 812 C C . VAL A 1 100 ? 6.992 15.68 6.227 1 96.56 100 VAL A C 1
ATOM 814 O O . VAL A 1 100 ? 7.535 14.586 6.07 1 96.56 100 VAL A O 1
ATOM 817 N N . GLN A 1 101 ? 7.539 16.656 6.859 1 96.94 101 GLN A N 1
ATOM 818 C CA . GLN A 1 101 ? 8.859 16.5 7.461 1 96.94 101 GLN A CA 1
ATOM 819 C C . GLN A 1 101 ? 8.875 15.336 8.453 1 96.94 101 GLN A C 1
ATOM 821 O O . GLN A 1 101 ? 9.828 14.547 8.469 1 96.94 101 GLN A O 1
ATOM 826 N N . ALA A 1 102 ? 7.887 15.273 9.266 1 97.94 102 ALA A N 1
ATOM 827 C CA . ALA A 1 102 ? 7.805 14.195 10.25 1 97.94 102 ALA A CA 1
ATOM 828 C C . ALA A 1 102 ? 7.738 12.828 9.562 1 97.94 102 ALA A C 1
ATOM 830 O O . ALA A 1 102 ? 8.43 11.891 9.977 1 97.94 102 ALA A O 1
ATOM 831 N N . VAL A 1 103 ? 6.949 12.711 8.5 1 98.38 103 VAL A N 1
ATOM 832 C CA . VAL A 1 103 ? 6.766 11.445 7.797 1 98.38 103 VAL A CA 1
ATOM 833 C C . VAL A 1 103 ? 8.062 11.055 7.094 1 98.38 103 VAL A C 1
ATOM 835 O O . VAL A 1 103 ? 8.5 9.898 7.18 1 98.38 103 VAL A O 1
ATOM 838 N N . VAL A 1 104 ? 8.664 12.008 6.398 1 98.12 104 VAL A N 1
ATOM 839 C CA . VAL A 1 104 ? 9.922 11.742 5.711 1 98.12 104 VAL A CA 1
ATOM 840 C C . VAL A 1 104 ? 10.992 11.336 6.727 1 98.12 104 VAL A C 1
ATOM 842 O O . VAL A 1 104 ? 11.766 10.406 6.484 1 98.12 104 VAL A O 1
ATOM 845 N N . GLY A 1 105 ? 11.047 12.039 7.82 1 98 105 GLY A N 1
ATOM 846 C CA . GLY A 1 105 ? 11.953 11.664 8.891 1 98 105 GLY A CA 1
ATOM 847 C C . GLY A 1 105 ? 11.766 10.234 9.359 1 98 105 GLY A C 1
ATOM 848 O O . GLY A 1 105 ? 12.742 9.516 9.594 1 98 105 GLY A O 1
ATOM 849 N N . GLU A 1 106 ? 10.547 9.805 9.539 1 98.38 106 GLU A N 1
ATOM 850 C CA . GLU A 1 106 ? 10.242 8.438 9.938 1 98.38 106 GLU A CA 1
ATOM 851 C C . GLU A 1 106 ? 10.695 7.438 8.875 1 98.38 106 GLU A C 1
ATOM 853 O O . GLU A 1 106 ? 11.227 6.375 9.203 1 98.38 106 GLU A O 1
ATOM 858 N N . ALA A 1 107 ? 10.445 7.758 7.617 1 98.44 107 ALA A N 1
ATOM 859 C CA . ALA A 1 107 ? 10.883 6.887 6.527 1 98.44 107 ALA A CA 1
ATOM 860 C C . ALA A 1 107 ? 12.391 6.684 6.562 1 98.44 107 ALA A C 1
ATOM 862 O O . ALA A 1 107 ? 12.875 5.559 6.402 1 98.44 107 ALA A O 1
ATOM 863 N N . GLN A 1 108 ? 13.078 7.75 6.766 1 98 108 GLN A N 1
ATOM 864 C CA . GLN A 1 108 ? 14.539 7.672 6.836 1 98 108 GLN A CA 1
ATOM 865 C C . GLN A 1 108 ? 14.984 6.879 8.055 1 98 108 GLN A C 1
ATOM 867 O O . GLN A 1 108 ? 15.891 6.043 7.965 1 98 108 GLN A O 1
ATOM 872 N N . ARG A 1 109 ? 14.398 7.141 9.211 1 97.5 109 ARG A N 1
ATOM 873 C CA . ARG A 1 109 ? 14.734 6.461 10.453 1 97.5 109 ARG A CA 1
ATOM 874 C C . ARG A 1 109 ? 14.547 4.953 10.328 1 97.5 109 ARG A C 1
ATOM 876 O O . ARG A 1 109 ? 15.266 4.176 10.953 1 97.5 109 ARG A O 1
ATOM 883 N N . ASN A 1 110 ? 13.625 4.551 9.516 1 96.81 110 ASN A N 1
ATOM 884 C CA . ASN A 1 110 ? 13.336 3.135 9.328 1 96.81 110 ASN A CA 1
ATOM 885 C C . ASN A 1 110 ? 14.039 2.584 8.086 1 96.81 110 ASN A C 1
ATOM 887 O O . ASN A 1 110 ? 13.703 1.501 7.605 1 96.81 110 ASN A O 1
ATOM 891 N N . SER A 1 111 ? 14.938 3.375 7.465 1 96.44 111 SER A N 1
ATOM 892 C CA . SER A 1 111 ? 15.734 2.986 6.312 1 96.44 111 SER A CA 1
ATOM 893 C C . SER A 1 111 ? 14.852 2.553 5.145 1 96.44 111 SER A C 1
ATOM 895 O O . SER A 1 111 ? 15.188 1.608 4.426 1 96.44 111 SER A O 1
ATOM 897 N N . CYS A 1 112 ? 13.734 3.195 5.059 1 98.12 112 CYS A N 1
ATOM 898 C CA . CYS A 1 112 ? 12.859 2.912 3.924 1 98.12 112 CYS A CA 1
ATOM 899 C C . CYS A 1 112 ? 13.562 3.219 2.605 1 98.12 112 CYS A C 1
ATOM 901 O O . CYS A 1 112 ? 14.266 4.227 2.492 1 98.12 112 CYS A O 1
ATOM 903 N N . ALA A 1 113 ? 13.32 2.348 1.639 1 97.38 113 ALA A N 1
ATOM 904 C CA . ALA A 1 113 ? 13.891 2.547 0.306 1 97.38 113 ALA A CA 1
ATOM 905 C C . ALA A 1 113 ? 13.203 3.705 -0.413 1 97.38 113 ALA A C 1
ATOM 907 O O . ALA A 1 113 ? 13.812 4.379 -1.246 1 97.38 113 ALA A O 1
ATOM 908 N N . ARG A 1 114 ? 11.891 3.891 -0.078 1 97.31 114 ARG A N 1
ATOM 909 C CA . ARG A 1 114 ? 11.125 4.953 -0.716 1 97.31 114 ARG A CA 1
ATOM 910 C C . ARG A 1 114 ? 9.898 5.32 0.117 1 97.31 114 ARG A C 1
ATOM 912 O O . ARG A 1 114 ? 9.445 4.523 0.94 1 97.31 114 ARG A O 1
ATOM 919 N N . LEU A 1 115 ? 9.484 6.543 -0.041 1 98.31 115 LEU A N 1
ATOM 920 C CA . LEU A 1 115 ? 8.172 7.043 0.339 1 98.31 115 LEU A CA 1
ATOM 921 C C . LEU A 1 115 ? 7.281 7.219 -0.888 1 98.31 115 LEU A C 1
ATOM 923 O O . LEU A 1 115 ? 7.691 7.836 -1.873 1 98.31 115 LEU A O 1
ATOM 927 N N . GLN A 1 116 ? 6.082 6.594 -0.823 1 97.5 116 GLN A N 1
ATOM 928 C CA . GLN A 1 116 ? 5.223 6.703 -1.995 1 97.5 116 GLN A CA 1
ATOM 929 C C . GLN A 1 116 ? 3.795 7.07 -1.598 1 97.5 116 GLN A C 1
ATOM 931 O O . GLN A 1 116 ? 3.387 6.848 -0.456 1 97.5 116 GLN A O 1
ATOM 936 N N . TRP A 1 117 ? 3.062 7.742 -2.447 1 96.25 117 TRP A N 1
ATOM 937 C CA . TRP A 1 117 ? 1.665 8.133 -2.285 1 96.25 117 TRP A CA 1
ATOM 938 C C . TRP A 1 117 ? 1.001 8.359 -3.639 1 96.25 117 TRP A C 1
ATOM 940 O O . TRP A 1 117 ? 1.621 8.148 -4.684 1 96.25 117 TRP A O 1
ATOM 950 N N . GLN A 1 118 ? -0.304 8.586 -3.617 1 92.56 118 GLN A N 1
ATOM 951 C CA . GLN A 1 118 ? -1.029 8.914 -4.84 1 92.56 118 GLN A CA 1
ATOM 952 C C . GLN A 1 118 ? -1.726 10.266 -4.723 1 92.56 118 GLN A C 1
ATOM 954 O O . GLN A 1 118 ? -2.188 10.641 -3.643 1 92.56 118 GLN A O 1
ATOM 959 N N . VAL A 1 119 ? -1.742 10.914 -5.816 1 88.06 119 VAL A N 1
ATOM 960 C CA . VAL A 1 119 ? -2.461 12.18 -5.922 1 88.06 119 VAL A CA 1
ATOM 961 C C . VAL A 1 119 ? -3.316 12.18 -7.188 1 88.06 119 VAL A C 1
ATOM 963 O O . VAL A 1 119 ? -2.947 11.57 -8.195 1 88.06 119 VAL A O 1
ATOM 966 N N . ILE A 1 120 ? -4.43 12.82 -7.121 1 82.06 120 ILE A N 1
ATOM 967 C CA . ILE A 1 120 ? -5.297 12.914 -8.289 1 82.06 120 ILE A CA 1
ATOM 968 C C . ILE A 1 120 ? -4.719 13.922 -9.281 1 82.06 120 ILE A C 1
ATOM 970 O O . ILE A 1 120 ? -4.23 14.984 -8.891 1 82.06 120 ILE A O 1
ATOM 974 N N . ASP A 1 121 ? -4.891 13.648 -10.594 1 81.38 121 ASP A N 1
ATOM 975 C CA . ASP A 1 121 ? -4.203 14.367 -11.664 1 81.38 121 ASP A CA 1
ATOM 976 C C . ASP A 1 121 ? -4.719 15.805 -11.781 1 81.38 121 ASP A C 1
ATOM 978 O O . ASP A 1 121 ? -3.988 16.703 -12.203 1 81.38 121 ASP A O 1
ATOM 982 N N . TRP A 1 122 ? -5.953 16.109 -11.469 1 78.69 122 TRP A N 1
ATOM 983 C CA . TRP A 1 122 ? -6.473 17.453 -11.633 1 78.69 122 TRP A CA 1
ATOM 984 C C . TRP A 1 122 ? -6.109 18.328 -10.438 1 78.69 122 TRP A C 1
ATOM 986 O O . TRP A 1 122 ? -6.363 19.531 -10.438 1 78.69 122 TRP A O 1
ATOM 996 N N . ASN A 1 123 ? -5.59 17.734 -9.352 1 80.31 123 ASN A N 1
ATOM 997 C CA . ASN A 1 123 ? -5.145 18.484 -8.188 1 80.31 123 ASN A CA 1
ATOM 998 C C . ASN A 1 123 ? -3.814 19.188 -8.445 1 80.31 123 ASN A C 1
ATOM 1000 O O . ASN A 1 123 ? -2.799 18.844 -7.832 1 80.31 123 ASN A O 1
ATOM 1004 N N . ALA A 1 124 ? -3.809 20.234 -9.164 1 82.5 124 ALA A N 1
ATOM 1005 C CA . ALA A 1 124 ? -2.609 20.922 -9.633 1 82.5 124 ALA A CA 1
ATOM 1006 C C . ALA A 1 124 ? -1.812 21.5 -8.469 1 82.5 124 ALA A C 1
ATOM 1008 O O . ALA A 1 124 ? -0.587 21.344 -8.414 1 82.5 124 ALA A O 1
ATOM 1009 N N . PRO A 1 125 ? -2.508 22.078 -7.531 1 80 125 PRO A N 1
ATOM 1010 C CA . PRO A 1 125 ? -1.745 22.609 -6.402 1 80 125 PRO A CA 1
ATOM 1011 C C . PRO A 1 125 ? -0.967 21.531 -5.648 1 80 125 PRO A C 1
ATOM 1013 O O . PRO A 1 125 ? 0.18 21.766 -5.254 1 80 125 PRO A O 1
ATOM 1016 N N . ALA A 1 126 ? -1.593 20.422 -5.41 1 82.5 126 ALA A N 1
ATOM 1017 C CA . ALA A 1 126 ? -0.909 19.328 -4.719 1 82.5 126 ALA A CA 1
ATOM 1018 C C . ALA A 1 126 ? 0.286 18.844 -5.527 1 82.5 126 ALA A C 1
ATOM 1020 O O . ALA A 1 126 ? 1.366 18.609 -4.977 1 82.5 126 ALA A O 1
ATOM 1021 N N . LEU A 1 127 ? 0.13 18.688 -6.781 1 85.75 127 LEU A N 1
ATOM 1022 C CA . LEU A 1 127 ? 1.198 18.203 -7.648 1 85.75 127 LEU A CA 1
ATOM 1023 C C . LEU A 1 127 ? 2.389 19.156 -7.629 1 85.75 127 LEU A C 1
ATOM 1025 O O . LEU A 1 127 ? 3.539 18.719 -7.559 1 85.75 127 LEU A O 1
ATOM 1029 N N . GLU A 1 128 ? 2.113 20.406 -7.711 1 85 128 GLU A N 1
ATOM 1030 C CA . GLU A 1 128 ? 3.17 21.422 -7.648 1 85 128 GLU A CA 1
ATOM 1031 C C . GLU A 1 128 ? 3.887 21.391 -6.305 1 85 128 GLU A C 1
ATOM 1033 O O . GLU A 1 128 ? 5.113 21.5 -6.246 1 85 128 GLU A O 1
ATOM 1038 N N . PHE A 1 129 ? 3.121 21.266 -5.305 1 85.25 129 PHE A N 1
ATOM 1039 C CA . PHE A 1 129 ? 3.676 21.156 -3.961 1 85.25 129 PHE A CA 1
ATOM 1040 C C . PHE A 1 129 ? 4.613 19.969 -3.852 1 85.25 129 PHE A C 1
ATOM 1042 O O . PHE A 1 129 ? 5.75 20.109 -3.396 1 85.25 129 PHE A O 1
ATOM 1049 N N . TYR A 1 130 ? 4.227 18.812 -4.32 1 89.5 130 TYR A N 1
ATOM 1050 C CA . TYR A 1 130 ? 5.004 17.578 -4.195 1 89.5 130 TYR A CA 1
ATOM 1051 C C . TYR A 1 130 ? 6.266 17.641 -5.055 1 89.5 130 TYR A C 1
ATOM 1053 O O . TYR A 1 130 ? 7.344 17.25 -4.605 1 89.5 130 TYR A O 1
ATOM 1061 N N . LYS A 1 131 ? 6.145 18.156 -6.242 1 87.62 131 LYS A N 1
ATOM 1062 C CA . LYS A 1 131 ? 7.27 18.203 -7.172 1 87.62 131 LYS A CA 1
ATOM 1063 C C . LYS A 1 131 ? 8.273 19.281 -6.777 1 87.62 131 LYS A C 1
ATOM 1065 O O . LYS A 1 131 ? 9.477 19.031 -6.711 1 87.62 131 LYS A O 1
ATOM 1070 N N . ASN A 1 132 ? 7.77 20.422 -6.398 1 85.56 132 ASN A N 1
ATOM 1071 C CA . ASN A 1 132 ? 8.641 21.578 -6.199 1 85.56 132 ASN A CA 1
ATOM 1072 C C . ASN A 1 132 ? 9.133 21.672 -4.758 1 85.56 132 ASN A C 1
ATOM 1074 O O . ASN A 1 132 ? 10.289 22.016 -4.512 1 85.56 132 ASN A O 1
ATOM 1078 N N . ARG A 1 133 ? 8.32 21.281 -3.877 1 85.44 133 ARG A N 1
ATOM 1079 C CA . ARG A 1 133 ? 8.695 21.469 -2.479 1 85.44 133 ARG A CA 1
ATOM 1080 C C . ARG A 1 133 ? 9.188 20.172 -1.859 1 85.44 133 ARG A C 1
ATOM 1082 O O . ARG A 1 133 ? 10.055 20.188 -0.98 1 85.44 133 ARG A O 1
ATOM 1089 N N . MET A 1 134 ? 8.664 19.109 -2.279 1 89.12 134 MET A N 1
ATOM 1090 C CA . MET A 1 134 ? 9.031 17.828 -1.686 1 89.12 134 MET A CA 1
ATOM 1091 C C . MET A 1 134 ? 10.078 17.109 -2.539 1 89.12 134 MET A C 1
ATOM 1093 O O . MET A 1 134 ? 10.594 16.062 -2.148 1 89.12 134 MET A O 1
ATOM 1097 N N . PHE A 1 135 ? 10.367 17.578 -3.73 1 87.94 135 PHE A N 1
ATOM 1098 C CA . PHE A 1 135 ? 11.328 16.953 -4.637 1 87.94 135 PHE A CA 1
ATOM 1099 C C . PHE A 1 135 ? 10.859 15.57 -5.055 1 87.94 135 PHE A C 1
ATOM 1101 O O . PHE A 1 135 ? 11.68 14.688 -5.324 1 87.94 135 PHE A O 1
ATOM 1108 N N . ALA A 1 136 ? 9.594 15.352 -4.992 1 92.06 136 ALA A N 1
ATOM 1109 C CA . ALA A 1 136 ? 9.023 14.07 -5.391 1 92.06 136 ALA A CA 1
ATOM 1110 C C . ALA A 1 136 ? 8.945 13.953 -6.91 1 92.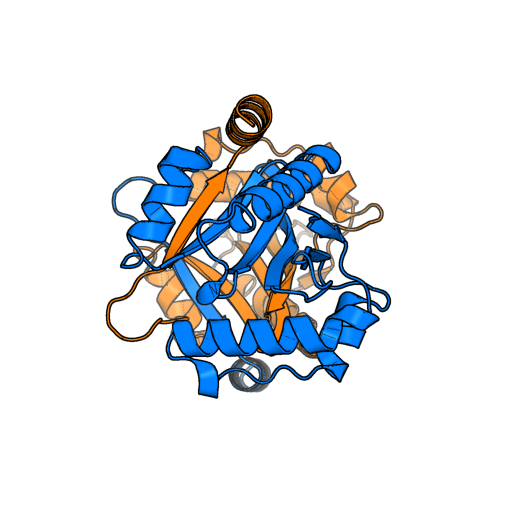06 136 ALA A C 1
ATOM 1112 O O . ALA A 1 136 ? 9.023 14.961 -7.621 1 92.06 136 ALA A O 1
ATOM 1113 N N . ARG A 1 137 ? 8.898 12.734 -7.371 1 90.69 137 ARG A N 1
ATOM 1114 C CA . ARG A 1 137 ? 8.727 12.477 -8.797 1 90.69 137 ARG A CA 1
ATOM 1115 C C . ARG A 1 137 ? 7.539 11.547 -9.047 1 90.69 137 ARG A C 1
ATOM 1117 O O . ARG A 1 137 ? 7.098 10.836 -8.141 1 90.69 137 ARG A O 1
ATOM 1124 N N . GLU A 1 138 ? 7.008 11.664 -10.227 1 87.25 138 GLU A N 1
ATOM 1125 C CA . GLU A 1 138 ? 6.027 10.672 -10.656 1 87.25 138 GLU A CA 1
ATOM 1126 C C . GLU A 1 138 ? 6.684 9.312 -10.883 1 87.25 138 GLU A C 1
ATOM 1128 O O . GLU A 1 138 ? 7.77 9.227 -11.453 1 87.25 138 GLU A O 1
ATOM 1133 N N . ARG A 1 139 ? 6.039 8.273 -10.281 1 81.88 139 ARG A N 1
ATOM 1134 C CA . ARG A 1 139 ? 6.508 6.922 -10.578 1 81.88 139 ARG A CA 1
ATOM 1135 C C . ARG A 1 139 ? 6.078 6.484 -11.977 1 81.88 139 ARG A C 1
ATOM 1137 O O . ARG A 1 139 ? 4.898 6.211 -12.211 1 81.88 139 ARG A O 1
ATOM 1144 N N . MET A 1 140 ? 6.676 7.215 -12.992 1 67.06 140 MET A N 1
ATOM 1145 C CA . MET A 1 140 ? 6.254 6.945 -14.367 1 67.06 140 MET A CA 1
ATOM 1146 C C . MET A 1 140 ? 6.816 5.617 -14.859 1 67.06 140 MET A C 1
ATOM 1148 O O . MET A 1 140 ? 7.875 5.18 -14.406 1 67.06 140 MET A O 1
ATOM 1152 N N . GLU A 1 141 ? 5.863 4.828 -15.445 1 62.22 141 GLU A N 1
ATOM 1153 C CA . GLU A 1 141 ? 6.336 3.686 -16.219 1 62.22 141 GLU A CA 1
ATOM 1154 C C . GLU A 1 141 ? 6.812 4.121 -17.609 1 62.22 141 GLU A C 1
ATOM 1156 O O . GLU A 1 141 ? 6.617 5.273 -18 1 62.22 141 GLU A O 1
ATOM 1161 N N . THR A 1 142 ? 7.68 3.332 -18.078 1 59.41 142 THR A N 1
ATOM 1162 C CA . THR A 1 142 ? 8.219 3.609 -19.406 1 59.41 142 THR A CA 1
ATOM 1163 C C . THR A 1 142 ? 7.094 3.959 -20.375 1 59.41 142 THR A C 1
ATOM 1165 O O . THR A 1 142 ? 6.023 3.348 -20.344 1 59.41 142 THR A O 1
ATOM 1168 N N . GLY A 1 143 ? 7.328 5.105 -21.156 1 63.19 143 GLY A N 1
ATOM 1169 C CA . GLY A 1 143 ? 6.406 5.531 -22.203 1 63.19 143 GLY A CA 1
ATOM 1170 C C . GLY A 1 143 ? 5.16 6.195 -21.656 1 63.19 143 GLY A C 1
ATOM 1171 O O . GLY A 1 143 ? 5.227 6.957 -20.688 1 63.19 143 GLY A O 1
ATOM 1172 N N . ASP A 1 144 ? 4.039 6.051 -22.188 1 67.94 144 ASP A N 1
ATOM 1173 C CA . ASP A 1 144 ? 2.744 6.629 -21.828 1 67.94 144 ASP A CA 1
ATOM 1174 C C . ASP A 1 144 ? 1.917 5.652 -21 1 67.94 144 ASP A C 1
ATOM 1176 O O . ASP A 1 144 ? 0.703 5.816 -20.859 1 67.94 144 ASP A O 1
ATOM 1180 N N . ALA A 1 145 ? 2.635 4.652 -20.5 1 73.69 145 ALA A N 1
ATOM 1181 C CA . ALA A 1 145 ? 1.923 3.645 -19.719 1 73.69 145 ALA A CA 1
ATOM 1182 C C . ALA A 1 145 ? 1.426 4.227 -18.391 1 73.69 145 ALA A C 1
ATOM 1184 O O . ALA A 1 145 ? 2.102 5.059 -17.781 1 73.69 145 ALA A O 1
ATOM 1185 N N . LYS A 1 146 ? 0.206 3.908 -18.078 1 76.19 146 LYS A N 1
ATOM 1186 C CA . LYS A 1 146 ? -0.429 4.379 -16.859 1 76.19 146 LYS A CA 1
ATOM 1187 C C . LYS A 1 146 ? -0.781 3.211 -15.938 1 76.19 146 LYS A C 1
ATOM 1189 O O . LYS A 1 146 ? -1.15 2.133 -16.406 1 76.19 146 LYS A O 1
ATOM 1194 N N . TRP A 1 147 ? -0.668 3.434 -14.664 1 84 147 TRP A N 1
ATOM 1195 C CA . TRP A 1 147 ? -1.086 2.43 -13.688 1 84 147 TRP A CA 1
ATOM 1196 C C . TRP A 1 147 ? -2.584 2.523 -13.422 1 84 147 TRP A C 1
ATOM 1198 O O . TRP A 1 147 ? -3.129 3.623 -13.289 1 84 147 TRP A O 1
ATOM 1208 N N . ILE A 1 148 ? -3.229 1.404 -13.414 1 86.81 148 ILE A N 1
ATOM 1209 C CA . ILE A 1 148 ? -4.645 1.32 -13.062 1 86.81 148 ILE A CA 1
ATOM 1210 C C . ILE A 1 148 ? -4.801 0.701 -11.68 1 86.81 148 ILE A C 1
ATOM 1212 O O . ILE A 1 148 ? -4.266 -0.378 -11.406 1 86.81 148 ILE A O 1
ATOM 1216 N N . ASN A 1 149 ? -5.477 1.404 -10.789 1 92.19 149 ASN A N 1
ATOM 1217 C CA . ASN A 1 149 ? -5.793 0.862 -9.477 1 92.19 149 ASN A CA 1
ATOM 1218 C C . ASN A 1 149 ? -6.949 -0.133 -9.547 1 92.19 149 ASN A C 1
ATOM 1220 O O . ASN A 1 149 ? -8.047 0.211 -9.984 1 92.19 149 ASN A O 1
ATOM 1224 N N . MET A 1 150 ? -6.734 -1.357 -9.125 1 94.06 150 MET A N 1
ATOM 1225 C CA . MET A 1 150 ? -7.77 -2.385 -9.07 1 94.06 150 MET A CA 1
ATOM 1226 C C . MET A 1 150 ? -8.164 -2.682 -7.629 1 94.06 150 MET A C 1
ATOM 1228 O O . MET A 1 150 ? -7.336 -2.584 -6.723 1 94.06 150 MET A O 1
ATOM 1232 N N . ILE A 1 151 ? -9.484 -3.045 -7.465 1 95.25 151 ILE A N 1
ATOM 1233 C CA . ILE A 1 151 ? -9.953 -3.324 -6.113 1 95.25 151 ILE A CA 1
ATOM 1234 C C . ILE A 1 151 ? -10.969 -4.465 -6.145 1 95.25 151 ILE A C 1
ATOM 1236 O O . ILE A 1 151 ? -11.742 -4.594 -7.098 1 95.25 151 ILE A O 1
ATOM 1240 N N . MET A 1 152 ? -10.898 -5.301 -5.203 1 96.62 152 MET A N 1
ATOM 1241 C CA . MET A 1 152 ? -11.969 -6.195 -4.781 1 96.62 152 MET A CA 1
ATOM 1242 C C . MET A 1 152 ? -12.477 -5.828 -3.391 1 96.62 152 MET A C 1
ATOM 1244 O O . MET A 1 152 ? -11.727 -5.914 -2.414 1 96.62 152 MET A O 1
ATOM 1248 N N . GLY A 1 153 ? -13.734 -5.41 -3.283 1 95.69 153 GLY A N 1
ATOM 1249 C CA . GLY A 1 153 ? -14.344 -5.242 -1.974 1 95.69 153 GLY A CA 1
ATOM 1250 C C . GLY A 1 153 ? -14.812 -6.551 -1.361 1 95.69 153 GLY A C 1
ATOM 1251 O O . GLY A 1 153 ? -14.609 -7.621 -1.938 1 95.69 153 GLY A O 1
ATOM 1252 N N . ARG A 1 154 ? -15.414 -6.52 -0.237 1 95.75 154 ARG A N 1
ATOM 1253 C CA . ARG A 1 154 ? -15.859 -7.711 0.483 1 95.75 154 ARG A CA 1
ATOM 1254 C C . ARG A 1 154 ? -16.844 -8.531 -0.355 1 95.75 154 ARG A C 1
ATOM 1256 O O . ARG A 1 154 ? -16.766 -9.758 -0.369 1 95.75 154 ARG A O 1
ATOM 1263 N N . GLU A 1 155 ? -17.703 -7.859 -1.009 1 95.06 155 GLU A N 1
ATOM 1264 C CA . GLU A 1 155 ? -18.688 -8.562 -1.827 1 95.06 155 GLU A CA 1
ATOM 1265 C C . GLU A 1 155 ? -18.031 -9.266 -3.01 1 95.06 155 GLU A C 1
ATOM 1267 O O . GLU A 1 155 ? -18.359 -10.406 -3.322 1 95.06 155 GLU A O 1
ATOM 1272 N N . GLU A 1 156 ? -17.172 -8.562 -3.688 1 95.19 156 GLU A N 1
ATOM 1273 C CA . GLU A 1 156 ? -16.453 -9.148 -4.816 1 95.19 156 GLU A CA 1
ATOM 1274 C C . GLU A 1 156 ? -15.602 -10.336 -4.375 1 95.19 156 GLU A C 1
ATOM 1276 O O . GLU A 1 156 ? -15.539 -11.352 -5.07 1 95.19 156 GLU A O 1
ATOM 1281 N N . MET A 1 157 ? -14.906 -10.227 -3.207 1 97.31 157 MET A N 1
ATOM 1282 C CA . MET A 1 157 ? -14.109 -11.328 -2.684 1 97.31 157 MET A CA 1
ATOM 1283 C C . MET A 1 157 ? -14.984 -12.539 -2.387 1 97.31 157 MET A C 1
ATOM 1285 O O . MET A 1 157 ? -14.602 -13.672 -2.688 1 97.31 157 MET A O 1
ATOM 1289 N N . ALA A 1 158 ? -16.125 -12.297 -1.797 1 96.44 158 ALA A N 1
ATOM 1290 C CA . ALA A 1 158 ? -17.047 -13.391 -1.49 1 96.44 158 ALA A CA 1
ATOM 1291 C C . ALA A 1 158 ? -17.531 -14.078 -2.764 1 96.44 158 ALA A C 1
ATOM 1293 O O . ALA A 1 158 ? -17.578 -15.312 -2.832 1 96.44 158 ALA A O 1
ATOM 1294 N N . LYS A 1 159 ? -17.891 -13.297 -3.77 1 95.38 159 LYS A N 1
ATOM 1295 C CA . LYS A 1 159 ? -18.344 -13.836 -5.051 1 95.38 159 LYS A CA 1
ATOM 1296 C C . LYS A 1 159 ? -17.25 -14.664 -5.711 1 95.38 159 LYS A C 1
ATOM 1298 O O . LYS A 1 159 ? -17.531 -15.75 -6.234 1 95.38 159 LYS A O 1
ATOM 1303 N N . PHE A 1 160 ? -16.062 -14.125 -5.719 1 96.19 160 PHE A N 1
ATOM 1304 C CA . PHE A 1 160 ? -14.914 -14.82 -6.297 1 96.19 160 PHE A CA 1
ATOM 1305 C C . PHE A 1 160 ? -14.711 -16.172 -5.633 1 96.19 160 PHE A C 1
ATOM 1307 O O . PHE A 1 160 ? -14.586 -17.203 -6.316 1 96.19 160 PHE A O 1
ATOM 1314 N N . MET A 1 161 ? -14.68 -16.203 -4.305 1 95.25 161 MET A N 1
ATOM 1315 C CA . MET A 1 161 ? -14.43 -17.438 -3.576 1 95.25 161 MET A CA 1
ATOM 1316 C C . MET A 1 161 ? -15.555 -18.453 -3.812 1 95.25 161 MET A C 1
ATOM 1318 O O . MET A 1 161 ? -15.312 -19.656 -3.891 1 95.25 161 MET A O 1
ATOM 1322 N N . ALA A 1 162 ? -16.734 -17.969 -3.949 1 93.88 162 ALA A N 1
ATOM 1323 C CA . ALA A 1 162 ? -17.891 -18.844 -4.188 1 93.88 162 ALA A CA 1
ATOM 1324 C C . ALA A 1 162 ? -17.828 -19.453 -5.582 1 93.88 162 ALA A C 1
ATOM 1326 O O . ALA A 1 162 ? -18.391 -20.531 -5.816 1 93.88 162 ALA A O 1
ATOM 1327 N N . SER A 1 163 ? -17.219 -18.75 -6.52 1 90.19 163 SER A N 1
ATOM 1328 C CA . SER A 1 163 ? -17.172 -19.172 -7.914 1 90.19 163 SER A CA 1
ATOM 1329 C C . SER A 1 163 ? -16.062 -20.203 -8.141 1 90.19 163 SER A C 1
ATOM 1331 O O . SER A 1 163 ? -15.953 -20.781 -9.219 1 90.19 163 SER A O 1
ATOM 1333 N N . GLN A 1 164 ? -15.211 -20.312 -7.086 1 83.19 164 GLN A N 1
ATOM 1334 C CA . GLN A 1 164 ? -14.07 -21.219 -7.242 1 83.19 164 GLN A CA 1
ATOM 1335 C C . GLN A 1 164 ? -14.477 -22.656 -6.941 1 83.19 164 GLN A C 1
ATOM 1337 O O . GLN A 1 164 ? -15.375 -22.906 -6.137 1 83.19 164 GLN A O 1
ATOM 1342 N N . MET B 1 1 ? -2.289 -29.156 -6.969 1 58.75 1 MET B N 1
ATOM 1343 C CA . MET B 1 1 ? -1.25 -28.25 -7.438 1 58.75 1 MET B CA 1
ATOM 1344 C C . MET B 1 1 ? -0.942 -27.188 -6.387 1 58.75 1 MET B C 1
ATOM 1346 O O . MET B 1 1 ? -1.758 -26.297 -6.141 1 58.75 1 MET B O 1
ATOM 1350 N N . PRO B 1 2 ? 0.104 -27.406 -5.57 1 84.62 2 PRO B N 1
ATOM 1351 C CA . PRO B 1 2 ? -0.03 -26.906 -4.199 1 84.62 2 PRO B CA 1
ATOM 1352 C C . PRO B 1 2 ? 0.444 -25.469 -4.051 1 84.62 2 PRO B C 1
ATOM 1354 O O . PRO B 1 2 ? 1.444 -25.078 -4.656 1 84.62 2 PRO B O 1
ATOM 1357 N N . VAL B 1 3 ? -0.416 -24.594 -3.846 1 96.88 3 VAL B N 1
ATOM 1358 C CA . VAL B 1 3 ? -0.069 -23.297 -3.305 1 96.88 3 VAL B CA 1
ATOM 1359 C C . VAL B 1 3 ? 0.084 -23.375 -1.788 1 96.88 3 VAL B C 1
ATOM 1361 O O . VAL B 1 3 ? -0.726 -24.016 -1.114 1 96.88 3 VAL B O 1
ATOM 1364 N N . ARG B 1 4 ? 1.173 -22.906 -1.361 1 98 4 ARG B N 1
ATOM 1365 C CA . ARG B 1 4 ? 1.43 -22.891 0.075 1 98 4 ARG B CA 1
ATOM 1366 C C . ARG B 1 4 ? 2.094 -21.594 0.496 1 98 4 ARG B C 1
ATOM 1368 O O . ARG B 1 4 ? 2.611 -20.844 -0.345 1 98 4 ARG B O 1
ATOM 1375 N N . ALA B 1 5 ? 2.035 -21.359 1.805 1 98.19 5 ALA B N 1
ATOM 1376 C CA . ALA B 1 5 ? 2.779 -20.219 2.32 1 98.19 5 ALA B CA 1
ATOM 1377 C C . ALA B 1 5 ? 4.277 -20.375 2.076 1 98.19 5 ALA B C 1
ATOM 1379 O O . ALA B 1 5 ? 4.82 -21.484 2.23 1 98.19 5 ALA B O 1
ATOM 1380 N N . ALA B 1 6 ? 4.934 -19.328 1.665 1 98.56 6 ALA B N 1
ATOM 1381 C CA . ALA B 1 6 ? 6.379 -19.359 1.453 1 98.56 6 ALA B CA 1
ATOM 1382 C C . ALA B 1 6 ? 7.121 -19.547 2.773 1 98.56 6 ALA B C 1
ATOM 1384 O O . ALA B 1 6 ? 6.641 -19.125 3.828 1 98.56 6 ALA B O 1
ATOM 1385 N N . GLU B 1 7 ? 8.234 -20.172 2.684 1 98.12 7 GLU B N 1
ATOM 1386 C CA . GLU B 1 7 ? 9.18 -20.312 3.789 1 98.12 7 GLU B CA 1
ATOM 1387 C C . GLU B 1 7 ? 10.531 -19.703 3.445 1 98.12 7 GLU B C 1
ATOM 1389 O O . GLU B 1 7 ? 10.805 -19.391 2.283 1 98.12 7 GLU B O 1
ATOM 1394 N N . ALA B 1 8 ? 11.359 -19.547 4.488 1 98.38 8 ALA B N 1
ATOM 1395 C CA . ALA B 1 8 ? 12.664 -18.906 4.297 1 98.38 8 ALA B CA 1
ATOM 1396 C C . ALA B 1 8 ? 13.461 -19.625 3.205 1 98.38 8 ALA B C 1
ATOM 1398 O O . ALA B 1 8 ? 14.188 -18.969 2.445 1 98.38 8 ALA B O 1
ATOM 1399 N N . LYS B 1 9 ? 13.305 -20.875 3.111 1 97.94 9 LYS B N 1
ATOM 1400 C CA . LYS B 1 9 ? 14.07 -21.656 2.145 1 97.94 9 LYS B CA 1
ATOM 1401 C C . LYS B 1 9 ? 13.656 -21.328 0.714 1 97.94 9 LYS B C 1
ATOM 1403 O O . LYS B 1 9 ? 14.367 -21.656 -0.237 1 97.94 9 LYS B O 1
ATOM 1408 N N . ASP B 1 10 ? 12.516 -20.734 0.531 1 98.31 10 ASP B N 1
ATOM 1409 C CA . ASP B 1 10 ? 12 -20.406 -0.795 1 98.31 10 ASP B CA 1
ATOM 1410 C C . ASP B 1 10 ? 12.547 -19.062 -1.277 1 98.31 10 ASP B C 1
ATOM 1412 O O . ASP B 1 10 ? 12.336 -18.672 -2.43 1 98.31 10 ASP B O 1
ATOM 1416 N N . ALA B 1 11 ? 13.258 -18.328 -0.414 1 98.62 11 ALA B N 1
ATOM 1417 C CA . ALA B 1 11 ? 13.633 -16.938 -0.685 1 98.62 11 ALA B CA 1
ATOM 1418 C C . ALA B 1 11 ? 14.414 -16.828 -1.99 1 98.62 11 ALA B C 1
ATOM 1420 O O . ALA B 1 11 ? 14.133 -15.961 -2.82 1 98.62 11 ALA B O 1
ATOM 1421 N N . GLY B 1 12 ? 15.344 -17.656 -2.189 1 98.5 12 GLY B N 1
ATOM 1422 C CA . GLY B 1 12 ? 16.141 -17.625 -3.406 1 98.5 12 GLY B CA 1
ATOM 1423 C C . GLY B 1 12 ? 15.32 -17.812 -4.664 1 98.5 12 GLY B C 1
ATOM 1424 O O . GLY B 1 12 ? 15.484 -17.062 -5.637 1 98.5 12 GLY B O 1
ATOM 1425 N N . ALA B 1 13 ? 14.484 -18.797 -4.676 1 98.56 13 ALA B N 1
ATOM 1426 C CA . ALA B 1 13 ? 13.633 -19.078 -5.824 1 98.56 13 ALA B CA 1
ATOM 1427 C C . ALA B 1 13 ? 12.688 -17.922 -6.113 1 98.56 13 ALA B C 1
ATOM 1429 O O . ALA B 1 13 ? 12.43 -17.594 -7.273 1 98.56 13 ALA B O 1
ATOM 1430 N N . ILE B 1 14 ? 12.172 -17.297 -5.07 1 98.62 14 ILE B N 1
ATOM 1431 C CA . ILE B 1 14 ? 11.242 -16.172 -5.242 1 98.62 14 ILE B CA 1
ATOM 1432 C C . ILE B 1 14 ? 11.977 -14.977 -5.832 1 98.62 14 ILE B C 1
ATOM 1434 O O . ILE B 1 14 ? 11.477 -14.32 -6.75 1 98.62 14 ILE B O 1
ATOM 1438 N N . VAL B 1 15 ? 13.203 -14.695 -5.324 1 98.62 15 VAL B N 1
ATOM 1439 C CA . VAL B 1 15 ? 13.977 -13.578 -5.84 1 98.62 15 VAL B CA 1
ATOM 1440 C C . VAL B 1 15 ? 14.289 -13.797 -7.316 1 98.62 15 VAL B C 1
ATOM 1442 O O . VAL B 1 15 ? 14.273 -12.852 -8.109 1 98.62 15 VAL B O 1
ATOM 1445 N N . ASP B 1 16 ? 14.539 -15.047 -7.719 1 98 16 ASP B N 1
ATOM 1446 C CA . ASP B 1 16 ? 14.734 -15.367 -9.125 1 98 16 ASP B CA 1
ATOM 1447 C C . ASP B 1 16 ? 13.484 -15.039 -9.945 1 98 16 ASP B C 1
ATOM 1449 O O . ASP B 1 16 ? 13.578 -14.516 -11.055 1 98 16 ASP B O 1
ATOM 1453 N N . LEU B 1 17 ? 12.367 -15.359 -9.43 1 98.19 17 LEU B N 1
ATOM 1454 C CA . LEU B 1 17 ? 11.117 -15.07 -10.117 1 98.19 17 LEU B CA 1
ATOM 1455 C C . LEU B 1 17 ? 10.867 -13.562 -10.188 1 98.19 17 LEU B C 1
ATOM 1457 O O . LEU B 1 17 ? 10.328 -13.062 -11.172 1 98.19 17 LEU B O 1
ATOM 1461 N N . ILE B 1 18 ? 11.195 -12.812 -9.086 1 97.88 18 ILE B N 1
ATOM 1462 C CA . ILE B 1 18 ? 11.086 -11.359 -9.102 1 97.88 18 ILE B CA 1
ATOM 1463 C C . ILE B 1 18 ? 11.938 -10.789 -10.234 1 97.88 18 ILE B C 1
ATOM 1465 O O . ILE B 1 18 ? 11.508 -9.875 -10.938 1 97.88 18 ILE B O 1
ATOM 1469 N N . ARG B 1 19 ? 13.094 -11.344 -10.422 1 96.75 19 ARG B N 1
ATOM 1470 C CA . ARG B 1 19 ? 13.969 -10.906 -11.508 1 96.75 19 ARG B CA 1
ATOM 1471 C C . ARG B 1 19 ? 13.32 -11.156 -12.867 1 96.75 19 ARG B C 1
ATOM 1473 O O . ARG B 1 19 ? 13.383 -10.312 -13.758 1 96.75 19 ARG B O 1
ATOM 1480 N N . LEU B 1 20 ? 12.727 -12.297 -13.047 1 95.5 20 LEU B N 1
ATOM 1481 C CA . LEU B 1 20 ? 12.039 -12.609 -14.289 1 95.5 20 LEU B CA 1
ATOM 1482 C C . LEU B 1 20 ? 10.883 -11.648 -14.531 1 95.5 20 LEU B C 1
ATOM 1484 O O . LEU B 1 20 ? 10.625 -11.25 -15.672 1 95.5 20 LEU B O 1
ATOM 1488 N N . LEU B 1 21 ? 10.172 -11.312 -13.438 1 93.69 21 LEU B N 1
ATOM 1489 C CA . LEU B 1 21 ? 9.094 -10.328 -13.539 1 93.69 21 LEU B CA 1
ATOM 1490 C C . LEU B 1 21 ? 9.641 -8.969 -13.977 1 93.69 21 LEU B C 1
ATOM 1492 O O . LEU B 1 21 ? 9.047 -8.305 -14.836 1 93.69 21 LEU B O 1
ATOM 1496 N N . ALA B 1 22 ? 10.695 -8.531 -13.359 1 91.62 22 ALA B N 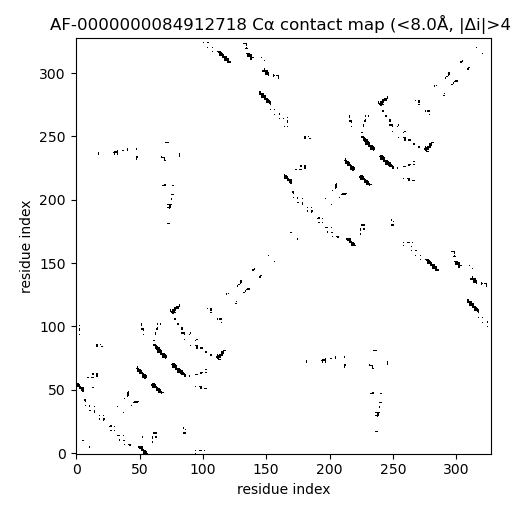1
ATOM 1497 C CA . ALA B 1 22 ? 11.328 -7.266 -13.719 1 91.62 22 ALA B CA 1
ATOM 1498 C C . ALA B 1 22 ? 11.727 -7.246 -15.188 1 91.62 22 ALA B C 1
ATOM 1500 O O . ALA B 1 22 ? 11.562 -6.23 -15.867 1 91.62 22 ALA B O 1
ATOM 1501 N N . VAL B 1 23 ? 12.258 -8.375 -15.68 1 89.94 23 VAL B N 1
ATOM 1502 C CA . VAL B 1 23 ? 12.641 -8.5 -17.078 1 89.94 23 VAL B CA 1
ATOM 1503 C C . VAL B 1 23 ? 11.406 -8.367 -17.969 1 89.94 23 VAL B C 1
ATOM 1505 O O . VAL B 1 23 ? 11.43 -7.66 -18.969 1 89.94 23 VAL B O 1
ATOM 1508 N N . TYR B 1 24 ? 10.383 -9.016 -17.547 1 84.19 24 TYR B N 1
ATOM 1509 C CA . TYR B 1 24 ? 9.125 -8.945 -18.281 1 84.19 24 TYR B CA 1
ATOM 1510 C C . TYR B 1 24 ? 8.625 -7.512 -18.391 1 84.19 24 TYR B C 1
ATOM 1512 O O . TYR B 1 24 ? 8.102 -7.102 -19.422 1 84.19 24 TYR B O 1
ATOM 1520 N N . GLU B 1 25 ? 8.805 -6.73 -17.297 1 79.19 25 GLU B N 1
ATOM 1521 C CA . GLU B 1 25 ? 8.352 -5.344 -17.25 1 79.19 25 GLU B CA 1
ATOM 1522 C C . GLU B 1 25 ? 9.406 -4.398 -17.812 1 79.19 25 GLU B C 1
ATOM 1524 O O . GLU B 1 25 ? 9.266 -3.178 -17.734 1 79.19 25 GLU B O 1
ATOM 1529 N N . LYS B 1 26 ? 10.562 -4.875 -18.391 1 80.62 26 LYS B N 1
ATOM 1530 C CA . LYS B 1 26 ? 11.664 -4.141 -19.016 1 80.62 26 LYS B CA 1
ATOM 1531 C C . LYS B 1 26 ? 12.328 -3.203 -18.016 1 80.62 26 LYS B C 1
ATOM 1533 O O . LYS B 1 26 ? 12.734 -2.092 -18.359 1 80.62 26 LYS B O 1
ATOM 1538 N N . GLU B 1 27 ? 12.305 -3.701 -16.672 1 81 27 GLU B N 1
ATOM 1539 C CA . GLU B 1 27 ? 12.852 -2.863 -15.609 1 81 27 GLU B CA 1
ATOM 1540 C C . GLU B 1 27 ? 13.906 -3.617 -14.797 1 81 27 GLU B C 1
ATOM 1542 O O . GLU B 1 27 ? 14.008 -3.432 -13.586 1 81 27 GLU B O 1
ATOM 1547 N N . GLU B 1 28 ? 14.555 -4.504 -15.375 1 83.94 28 GLU B N 1
ATOM 1548 C CA . GLU B 1 28 ? 15.5 -5.355 -14.664 1 83.94 28 GLU B CA 1
ATOM 1549 C C . GLU B 1 28 ? 16.609 -4.531 -14.016 1 83.94 28 GLU B C 1
ATOM 1551 O O . GLU B 1 28 ? 17.078 -4.863 -12.93 1 83.94 28 GLU B O 1
ATOM 1556 N N . ALA B 1 29 ? 17.047 -3.475 -14.633 1 85.56 29 ALA B N 1
ATOM 1557 C CA . ALA B 1 29 ? 18.172 -2.656 -14.156 1 85.56 29 ALA B CA 1
ATOM 1558 C C . ALA B 1 29 ? 17.812 -1.967 -12.844 1 85.56 29 ALA B C 1
ATOM 1560 O O . ALA B 1 29 ? 18.703 -1.599 -12.07 1 85.56 29 ALA B O 1
ATOM 1561 N N . GLN B 1 30 ? 16.609 -1.885 -12.492 1 83.44 30 GLN B N 1
ATOM 1562 C CA . GLN B 1 30 ? 16.156 -1.151 -11.312 1 83.44 30 GLN B CA 1
ATOM 1563 C C . GLN B 1 30 ? 16.047 -2.072 -10.102 1 83.44 30 GLN B C 1
ATOM 1565 O O . GLN B 1 30 ? 15.938 -1.604 -8.961 1 83.44 30 GLN B O 1
ATOM 1570 N N . MET B 1 31 ? 16.078 -3.311 -10.336 1 91.06 31 MET B N 1
ATOM 1571 C CA . MET B 1 31 ? 15.883 -4.262 -9.242 1 91.06 31 MET B CA 1
ATOM 1572 C C . MET B 1 31 ? 17.172 -4.418 -8.438 1 91.06 31 MET B C 1
ATOM 1574 O O . MET B 1 31 ? 18.219 -4.781 -8.984 1 91.06 31 MET B O 1
ATOM 1578 N N . LYS B 1 32 ? 17.156 -4.242 -7.156 1 93.88 32 LYS B N 1
ATOM 1579 C CA . LYS B 1 32 ? 18.328 -4.293 -6.273 1 93.88 32 LYS B CA 1
ATOM 1580 C C . LYS B 1 32 ? 18.156 -5.379 -5.215 1 93.88 32 LYS B C 1
ATOM 1582 O O . LYS B 1 32 ? 19.078 -5.621 -4.422 1 93.88 32 LYS B O 1
ATOM 1587 N N . MET B 1 33 ? 17.141 -6.113 -5.289 1 97.31 33 MET B N 1
ATOM 1588 C CA . MET B 1 33 ? 16.781 -7.055 -4.23 1 97.31 33 MET B CA 1
ATOM 1589 C C . MET B 1 33 ? 17.734 -8.242 -4.219 1 97.31 33 MET B C 1
ATOM 1591 O O . MET B 1 33 ? 18.016 -8.836 -5.262 1 97.31 33 MET B O 1
ATOM 1595 N N . THR B 1 34 ? 18.25 -8.547 -3.014 1 97.31 34 THR B N 1
ATOM 1596 C CA . THR B 1 34 ? 19.078 -9.742 -2.816 1 97.31 34 THR B CA 1
ATOM 1597 C C . THR B 1 34 ? 18.312 -10.797 -2.025 1 97.31 34 THR B C 1
ATOM 1599 O O . THR B 1 34 ? 17.359 -10.477 -1.303 1 97.31 34 THR B O 1
ATOM 1602 N N . GLU B 1 35 ? 18.75 -11.977 -2.236 1 98.25 35 GLU B N 1
ATOM 1603 C CA . GLU B 1 35 ? 18.156 -13.07 -1.475 1 98.25 35 GLU B CA 1
ATOM 1604 C C . GLU B 1 35 ? 18.25 -12.82 0.027 1 98.25 35 GLU B C 1
ATOM 1606 O O . GLU B 1 35 ? 17.312 -13.086 0.772 1 98.25 35 GLU B O 1
ATOM 1611 N N . GLU B 1 36 ? 19.359 -12.336 0.44 1 98.19 36 GLU B N 1
ATOM 1612 C CA . GLU B 1 36 ? 19.594 -12.078 1.858 1 98.19 36 GLU B CA 1
ATOM 1613 C C . GLU B 1 36 ? 18.609 -11.047 2.402 1 98.19 36 GLU B C 1
ATOM 1615 O O . GLU B 1 36 ? 17.984 -11.258 3.445 1 98.19 36 GLU B O 1
ATOM 1620 N N . GLN B 1 37 ? 18.484 -9.992 1.744 1 98 37 GLN B N 1
ATOM 1621 C CA . GLN B 1 37 ? 17.578 -8.945 2.178 1 98 37 GLN B CA 1
ATOM 1622 C C . GLN B 1 37 ? 16.125 -9.438 2.162 1 98 37 GLN B C 1
ATOM 1624 O O . GLN B 1 37 ? 15.359 -9.156 3.084 1 98 37 GLN B O 1
ATOM 1629 N N . PHE B 1 38 ? 15.766 -10.117 1.085 1 98.62 38 PHE B N 1
ATOM 1630 C CA . PHE B 1 38 ? 14.414 -10.656 0.951 1 98.62 38 PHE B CA 1
ATOM 1631 C C . PHE B 1 38 ? 14.086 -11.594 2.109 1 98.62 38 PHE B C 1
ATOM 1633 O O . PHE B 1 38 ? 13 -11.523 2.682 1 98.62 38 PHE B O 1
ATOM 1640 N N . ARG B 1 39 ? 15.047 -12.43 2.42 1 98.5 39 ARG B N 1
ATOM 1641 C CA . ARG B 1 39 ? 14.883 -13.391 3.508 1 98.5 39 ARG B CA 1
ATOM 1642 C C . ARG B 1 39 ? 14.703 -12.68 4.844 1 98.5 39 ARG B C 1
ATOM 1644 O O . ARG B 1 39 ? 13.805 -13.016 5.617 1 98.5 39 ARG B O 1
ATOM 1651 N N . LYS B 1 40 ? 15.492 -11.75 5.105 1 98.06 40 LYS B N 1
ATOM 1652 C CA . LYS B 1 40 ? 15.414 -10.992 6.352 1 98.06 40 LYS B CA 1
ATOM 1653 C C . LYS B 1 40 ? 14.07 -10.281 6.484 1 98.06 40 LYS B C 1
ATOM 1655 O O . LYS B 1 40 ? 13.398 -10.391 7.516 1 98.06 40 LYS B O 1
ATOM 1660 N N . ASP B 1 41 ? 13.656 -9.648 5.445 1 98.25 41 ASP B N 1
ATOM 1661 C CA . ASP B 1 41 ? 12.453 -8.82 5.469 1 98.25 41 ASP B CA 1
ATOM 1662 C C . ASP B 1 41 ? 11.195 -9.688 5.586 1 98.25 41 ASP B C 1
ATOM 1664 O O . ASP B 1 41 ? 10.203 -9.273 6.191 1 98.25 41 ASP B O 1
ATOM 1668 N N . GLY B 1 42 ? 11.266 -10.812 4.984 1 98.31 42 GLY B N 1
ATOM 1669 C CA . GLY B 1 42 ? 10.039 -11.594 4.859 1 98.31 42 GLY B CA 1
ATOM 1670 C C . GLY B 1 42 ? 9.922 -12.68 5.902 1 98.31 42 GLY B C 1
ATOM 1671 O O . GLY B 1 42 ? 8.828 -13.188 6.16 1 98.31 42 GLY B O 1
ATOM 1672 N N . PHE B 1 43 ? 11.047 -13.078 6.531 1 98.19 43 PHE B N 1
ATOM 1673 C CA . PHE B 1 43 ? 10.969 -14.289 7.332 1 98.19 43 PHE B CA 1
ATOM 1674 C C . PHE B 1 43 ? 11.594 -14.07 8.703 1 98.19 43 PHE B C 1
ATOM 1676 O O . PHE B 1 43 ? 11.711 -15.008 9.5 1 98.19 43 PHE B O 1
ATOM 1683 N N . GLU B 1 44 ? 11.992 -12.898 8.961 1 96.88 44 GLU B N 1
ATOM 1684 C CA . GLU B 1 44 ? 12.344 -12.453 10.305 1 96.88 44 GLU B CA 1
ATOM 1685 C C . GLU B 1 44 ? 11.391 -11.375 10.797 1 96.88 44 GLU B C 1
ATOM 1687 O O . GLU B 1 44 ? 10.789 -10.648 10 1 96.88 44 GLU B O 1
ATOM 1692 N N . GLU B 1 45 ? 11.227 -11.258 12.156 1 95.06 45 GLU B N 1
ATOM 1693 C CA . GLU B 1 45 ? 10.312 -10.258 12.711 1 95.06 45 GLU B CA 1
ATOM 1694 C C . GLU B 1 45 ? 11 -8.898 12.836 1 95.06 45 GLU B C 1
ATOM 1696 O O . GLU B 1 45 ? 12.18 -8.828 13.188 1 95.06 45 GLU B O 1
ATOM 1701 N N . PRO B 1 46 ? 10.258 -7.91 12.609 1 94.31 46 PRO B N 1
ATOM 1702 C CA . PRO B 1 46 ? 8.875 -7.922 12.125 1 94.31 46 PRO B CA 1
ATOM 1703 C C . PRO B 1 46 ? 8.773 -8.242 10.633 1 94.3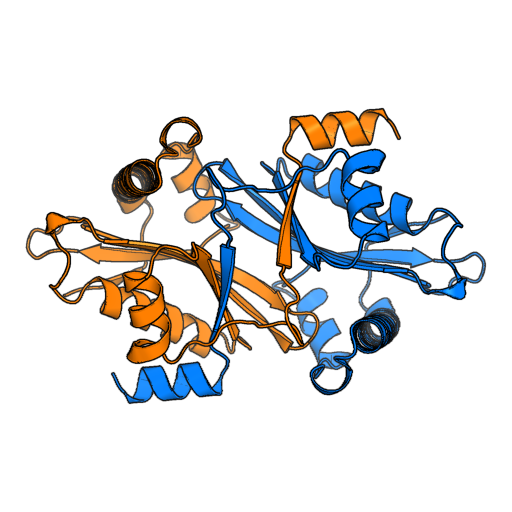1 46 PRO B C 1
ATOM 1705 O O . PRO B 1 46 ? 9.539 -7.703 9.828 1 94.31 46 PRO B O 1
ATOM 1708 N N . ARG B 1 47 ? 7.871 -9.125 10.227 1 96 47 ARG B N 1
ATOM 1709 C CA . ARG B 1 47 ? 7.656 -9.469 8.82 1 96 47 ARG B CA 1
ATOM 1710 C C . ARG B 1 47 ? 7.129 -8.273 8.039 1 96 47 ARG B C 1
ATOM 1712 O O . ARG B 1 47 ? 6.191 -7.605 8.469 1 96 47 ARG B O 1
ATOM 1719 N N . ARG B 1 48 ? 7.707 -8.094 6.887 1 97.88 48 ARG B N 1
ATOM 1720 C CA . ARG B 1 48 ? 7.371 -6.91 6.105 1 97.88 48 ARG B CA 1
ATOM 1721 C C . ARG B 1 48 ? 6.406 -7.254 4.973 1 97.88 48 ARG B C 1
ATOM 1723 O O . ARG B 1 48 ? 5.789 -6.367 4.387 1 97.88 48 ARG B O 1
ATOM 1730 N N . PHE B 1 49 ? 6.332 -8.484 4.703 1 98.69 49 PHE B N 1
ATOM 1731 C CA . PHE B 1 49 ? 5.414 -8.984 3.684 1 98.69 49 PHE B CA 1
ATOM 1732 C C . PHE B 1 49 ? 5.047 -10.438 3.951 1 98.69 49 PHE B C 1
ATOM 1734 O O . PHE B 1 49 ? 5.594 -11.062 4.859 1 98.69 49 PHE B O 1
ATOM 1741 N N . HIS B 1 50 ? 4.078 -10.883 3.221 1 98.69 50 HIS B N 1
ATOM 1742 C CA . HIS B 1 50 ? 3.701 -12.289 3.145 1 98.69 50 HIS B CA 1
ATOM 1743 C C . HIS B 1 50 ? 3.721 -12.789 1.705 1 98.69 50 HIS B C 1
ATOM 1745 O O . HIS B 1 50 ? 3.65 -11.992 0.766 1 98.69 50 HIS B O 1
ATOM 1751 N N . CYS B 1 51 ? 3.867 -14.086 1.586 1 98.81 51 CYS B N 1
ATOM 1752 C CA . CYS B 1 51 ? 4.035 -14.625 0.24 1 98.81 51 CYS B CA 1
ATOM 1753 C C . CYS B 1 51 ? 3.533 -16.062 0.156 1 98.81 51 CYS B C 1
ATOM 1755 O O . CYS B 1 51 ? 3.756 -16.859 1.072 1 98.81 51 CYS B O 1
ATOM 1757 N N . PHE B 1 52 ? 2.807 -16.344 -0.883 1 98.88 52 PHE B N 1
ATOM 1758 C CA . PHE B 1 52 ? 2.5 -17.703 -1.281 1 98.88 52 PHE B CA 1
ATOM 1759 C C . PHE B 1 52 ? 3.35 -18.125 -2.475 1 98.88 52 PHE B C 1
ATOM 1761 O O . PHE B 1 52 ? 3.699 -17.297 -3.318 1 98.88 52 PHE B O 1
ATOM 1768 N N . VAL B 1 53 ? 3.656 -19.438 -2.537 1 98.81 53 VAL B N 1
ATOM 1769 C CA . VAL B 1 53 ? 4.363 -19.969 -3.699 1 98.81 53 VAL B CA 1
ATOM 1770 C C . VAL B 1 53 ? 3.576 -21.141 -4.297 1 98.81 53 VAL B C 1
ATOM 1772 O O . VAL B 1 53 ? 2.873 -21.844 -3.578 1 98.81 53 VAL B O 1
ATOM 1775 N N . ALA B 1 54 ? 3.641 -21.219 -5.605 1 98.62 54 ALA B N 1
ATOM 1776 C CA . ALA B 1 54 ? 3.145 -22.375 -6.348 1 98.62 54 ALA B CA 1
ATOM 1777 C C . ALA B 1 54 ? 4.285 -23.312 -6.734 1 98.62 54 ALA B C 1
ATOM 1779 O O . ALA B 1 54 ? 5.32 -22.859 -7.238 1 98.62 54 ALA B O 1
ATOM 1780 N N . GLU B 1 55 ? 4.09 -24.578 -6.535 1 97.5 55 GLU B N 1
ATOM 1781 C CA . GLU B 1 55 ? 5.078 -25.609 -6.879 1 97.5 55 GLU B CA 1
ATOM 1782 C C . GLU B 1 55 ? 4.562 -26.531 -7.977 1 97.5 55 GLU B C 1
ATOM 1784 O O . GLU B 1 55 ? 3.389 -26.906 -7.977 1 97.5 55 GLU B O 1
ATOM 1789 N N . ASN B 1 56 ? 5.504 -26.828 -8.898 1 96.5 56 ASN B N 1
ATOM 1790 C CA . ASN B 1 56 ? 5.113 -27.812 -9.891 1 96.5 56 ASN B CA 1
ATOM 1791 C C . ASN B 1 56 ? 5.316 -29.234 -9.367 1 96.5 56 ASN B C 1
ATOM 1793 O O . ASN B 1 56 ? 5.664 -29.438 -8.203 1 96.5 56 ASN B O 1
ATOM 1797 N N . ASP B 1 57 ? 5.031 -30.172 -10.25 1 93.62 57 ASP B N 1
ATOM 1798 C CA . ASP B 1 57 ? 5.047 -31.578 -9.852 1 93.62 57 ASP B CA 1
ATOM 1799 C C . ASP B 1 57 ? 6.441 -32 -9.414 1 93.62 57 ASP B C 1
ATOM 1801 O O . ASP B 1 57 ? 6.594 -33 -8.695 1 93.62 57 ASP B O 1
ATOM 1805 N N . GLN B 1 58 ? 7.477 -31.344 -9.773 1 94.75 58 GLN B N 1
ATOM 1806 C CA . GLN B 1 58 ? 8.859 -31.672 -9.445 1 94.75 58 GLN B CA 1
ATOM 1807 C C . GLN B 1 58 ? 9.312 -30.938 -8.18 1 94.75 58 GLN B C 1
ATOM 1809 O O . GLN B 1 58 ? 10.484 -31.016 -7.801 1 94.75 58 GLN B O 1
ATOM 1814 N N . GLY B 1 59 ? 8.469 -30.156 -7.578 1 94.44 59 GLY B N 1
ATOM 1815 C CA . GLY B 1 59 ? 8.781 -29.438 -6.348 1 94.44 59 GLY B CA 1
ATOM 1816 C C . GLY B 1 59 ? 9.461 -28.109 -6.582 1 94.44 59 GLY B C 1
ATOM 1817 O O . GLY B 1 59 ? 9.961 -27.484 -5.645 1 94.44 59 GLY B O 1
ATOM 1818 N N . GLN B 1 60 ? 9.445 -27.719 -7.801 1 96.56 60 GLN B N 1
ATOM 1819 C CA . GLN B 1 60 ? 10.055 -26.438 -8.133 1 96.56 60 GLN B CA 1
ATOM 1820 C C . GLN B 1 60 ? 9.062 -25.297 -7.945 1 96.56 60 GLN B C 1
ATOM 1822 O O . GLN B 1 60 ? 7.91 -25.391 -8.359 1 96.56 60 GLN B O 1
ATOM 1827 N N . VAL B 1 61 ? 9.562 -24.234 -7.262 1 98.31 61 VAL B N 1
ATOM 1828 C CA . VAL B 1 61 ? 8.75 -23.031 -7.168 1 98.31 61 VAL B CA 1
ATOM 1829 C C . VAL B 1 61 ? 8.656 -22.359 -8.539 1 98.31 61 VAL B C 1
ATOM 1831 O O . VAL B 1 61 ? 9.672 -21.969 -9.109 1 98.31 61 VAL B O 1
ATOM 1834 N N . VAL B 1 62 ? 7.395 -22.188 -9.047 1 98.19 62 VAL B N 1
ATOM 1835 C CA . VAL B 1 62 ? 7.242 -21.734 -10.422 1 98.19 62 VAL B CA 1
ATOM 1836 C C . VAL B 1 62 ? 6.414 -20.453 -10.445 1 98.19 62 VAL B C 1
ATOM 1838 O O . VAL B 1 62 ? 6.234 -19.844 -11.5 1 98.19 62 VAL B O 1
ATOM 1841 N N . GLY B 1 63 ? 5.832 -20.031 -9.32 1 98.5 63 GLY B N 1
ATOM 1842 C CA . GLY B 1 63 ? 5.051 -18.812 -9.188 1 98.5 63 GLY B CA 1
ATOM 1843 C C . GLY B 1 63 ? 4.957 -18.328 -7.754 1 98.5 63 GLY B C 1
ATOM 1844 O O . GLY B 1 63 ? 5.273 -19.062 -6.816 1 98.5 63 GLY B O 1
ATOM 1845 N N . TYR B 1 64 ? 4.582 -17.078 -7.633 1 98.81 64 TYR B N 1
ATOM 1846 C CA . TYR B 1 64 ? 4.43 -16.516 -6.297 1 98.81 64 TYR B CA 1
ATOM 1847 C C . TYR B 1 64 ? 3.428 -15.367 -6.297 1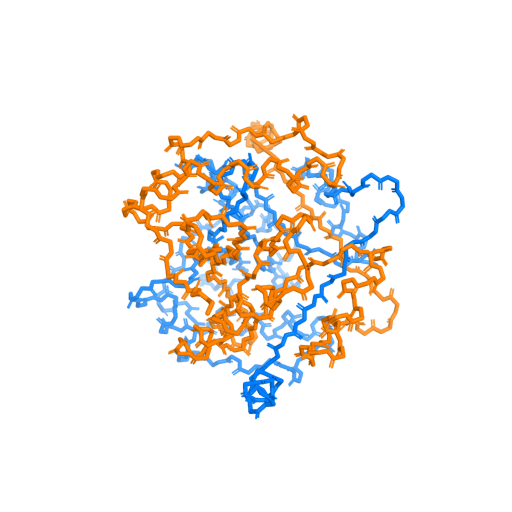 98.81 64 TYR B C 1
ATOM 1849 O O . TYR B 1 64 ? 3.137 -14.789 -7.348 1 98.81 64 TYR B O 1
ATOM 1857 N N . ALA B 1 65 ? 2.809 -15.141 -5.215 1 98.75 65 ALA B N 1
ATOM 1858 C CA . ALA B 1 65 ? 1.996 -13.969 -4.891 1 98.75 65 ALA B CA 1
ATOM 1859 C C . ALA B 1 65 ? 2.473 -13.312 -3.602 1 98.75 65 ALA B C 1
ATOM 1861 O O . ALA B 1 65 ? 2.508 -13.945 -2.547 1 98.75 65 ALA B O 1
ATOM 1862 N N . LEU B 1 66 ? 2.9 -12.102 -3.709 1 98.88 66 LEU B N 1
ATOM 1863 C CA . LEU B 1 66 ? 3.414 -11.367 -2.559 1 98.88 66 LEU B CA 1
ATOM 1864 C C . LEU B 1 66 ? 2.465 -10.242 -2.166 1 98.88 66 LEU B C 1
ATOM 1866 O O . LEU B 1 66 ? 2.029 -9.461 -3.02 1 98.88 66 LEU B O 1
ATOM 1870 N N . TYR B 1 67 ? 2.105 -10.172 -0.853 1 98.81 67 TYR B N 1
ATOM 1871 C CA . TYR B 1 67 ? 1.134 -9.195 -0.371 1 98.81 67 TYR B CA 1
ATOM 1872 C C . TYR B 1 67 ? 1.528 -8.664 1.002 1 98.81 67 TYR B C 1
ATOM 1874 O O . TYR B 1 67 ? 2.391 -9.242 1.673 1 98.81 67 TYR B O 1
ATOM 1882 N N . PHE B 1 68 ? 0.979 -7.598 1.383 1 98.81 68 PHE B N 1
ATOM 1883 C CA . PHE B 1 68 ? 1.12 -7.012 2.711 1 98.81 68 PHE B CA 1
ATOM 1884 C C . PHE B 1 68 ? -0.133 -6.234 3.096 1 98.81 68 PHE B C 1
ATOM 1886 O O . PHE B 1 68 ? -0.994 -5.977 2.25 1 98.81 68 PHE B O 1
ATOM 1893 N N . PHE B 1 69 ? -0.275 -5.941 4.34 1 98.31 69 PHE B N 1
ATOM 1894 C CA . PHE B 1 69 ? -1.449 -5.23 4.832 1 98.31 69 PHE B CA 1
ATOM 1895 C C . PHE B 1 69 ? -1.277 -3.727 4.676 1 98.31 69 PHE B C 1
ATOM 1897 O O . PHE B 1 69 ? -0.186 -3.195 4.887 1 98.31 69 PHE B O 1
ATOM 1904 N N . ILE B 1 70 ? -2.355 -3.1 4.285 1 98.62 70 ILE B N 1
ATOM 1905 C CA . ILE B 1 70 ? -2.441 -1.646 4.188 1 98.62 70 ILE B CA 1
ATOM 1906 C C . ILE B 1 70 ? -3.682 -1.153 4.93 1 98.62 70 ILE B C 1
ATOM 1908 O O . ILE B 1 70 ? -4.387 -1.939 5.566 1 98.62 70 ILE B O 1
ATOM 1912 N N . TYR B 1 71 ? -3.873 0.148 4.887 1 98.69 71 TYR B N 1
ATOM 1913 C CA . TYR B 1 71 ? -5.004 0.688 5.629 1 98.69 71 TYR B CA 1
ATOM 1914 C C . TYR B 1 71 ? -5.77 1.71 4.797 1 98.69 71 TYR B C 1
ATOM 1916 O O . TYR B 1 71 ? -5.168 2.602 4.195 1 98.69 71 TYR B O 1
ATOM 1924 N N . SER B 1 72 ? -7 1.553 4.691 1 97.31 72 SER B N 1
ATOM 1925 C CA . SER B 1 72 ? -7.91 2.553 4.148 1 97.31 72 SER B CA 1
ATOM 1926 C C . SER B 1 72 ? -8.539 3.391 5.254 1 97.31 72 SER B C 1
ATOM 1928 O O . SER B 1 72 ? -9.234 2.859 6.121 1 97.31 72 SER B O 1
ATOM 1930 N N . THR B 1 73 ? -8.336 4.684 5.184 1 97.56 73 THR B N 1
ATOM 1931 C CA . THR B 1 73 ? -8.914 5.551 6.203 1 97.56 73 THR B CA 1
ATOM 1932 C C . THR B 1 73 ? -10.43 5.605 6.062 1 97.56 73 THR B C 1
ATOM 1934 O O . THR B 1 73 ? -11.125 6.086 6.961 1 97.56 73 THR B O 1
ATOM 1937 N N . TRP B 1 74 ? -10.984 5.027 4.992 1 95.38 74 TRP B N 1
ATOM 1938 C CA . TRP B 1 74 ? -12.422 5.031 4.762 1 95.38 74 TRP B CA 1
ATOM 1939 C C . TRP B 1 74 ? -13.047 3.713 5.203 1 95.38 74 TRP B C 1
ATOM 1941 O O . TRP B 1 74 ? -14.164 3.693 5.73 1 95.38 74 TRP B O 1
ATOM 1951 N N . GLU B 1 75 ? -12.211 2.582 5.035 1 96.44 75 GLU B N 1
ATOM 1952 C CA . GLU B 1 75 ? -12.875 1.289 5.172 1 96.44 75 GLU B CA 1
ATOM 1953 C C . GLU B 1 75 ? -12.141 0.393 6.164 1 96.44 75 GLU B C 1
ATOM 1955 O O . GLU B 1 75 ? -12.695 -0.603 6.637 1 96.44 75 GLU B O 1
ATOM 1960 N N . GLY B 1 76 ? -10.875 0.74 6.457 1 97.62 76 GLY B N 1
ATOM 1961 C CA . GLY B 1 76 ? -10.164 -0.018 7.477 1 97.62 76 GLY B CA 1
ATOM 1962 C C . GLY B 1 76 ? -9.078 -0.914 6.91 1 97.62 76 GLY B C 1
ATOM 1963 O O . GLY B 1 76 ? -8.523 -0.63 5.848 1 97.62 76 GLY B O 1
ATOM 1964 N N . VAL B 1 77 ? -8.758 -1.941 7.652 1 98.25 77 VAL B N 1
ATOM 1965 C CA . VAL B 1 77 ? -7.68 -2.859 7.309 1 98.25 77 VAL B CA 1
ATOM 1966 C C . VAL B 1 77 ? -7.914 -3.439 5.918 1 98.25 77 VAL B C 1
ATOM 1968 O O . VAL B 1 77 ? -9.016 -3.891 5.605 1 98.25 77 VAL B O 1
ATOM 1971 N N . SER B 1 78 ? -6.918 -3.363 5.086 1 98.56 78 SER B N 1
ATOM 1972 C CA . SER B 1 78 ? -6.949 -3.826 3.701 1 98.56 78 SER B CA 1
ATOM 1973 C C . SER B 1 78 ? -5.66 -4.555 3.332 1 98.56 78 SER B C 1
ATOM 1975 O O . SER B 1 78 ? -4.762 -4.695 4.164 1 98.56 78 SER B O 1
ATOM 1977 N N . MET B 1 79 ? -5.652 -5.117 2.193 1 98.69 79 MET B N 1
ATOM 1978 C CA . MET B 1 79 ? -4.496 -5.871 1.718 1 98.69 79 MET B CA 1
ATOM 1979 C C . MET B 1 79 ? -4.078 -5.41 0.326 1 98.69 79 MET B C 1
ATOM 1981 O O . MET B 1 79 ? -4.93 -5.09 -0.507 1 98.69 79 MET B O 1
ATOM 1985 N N . TYR B 1 80 ? -2.758 -5.367 0.136 1 98.81 80 TYR B N 1
ATOM 1986 C CA . TYR B 1 80 ? -2.203 -4.98 -1.157 1 98.81 80 TYR B CA 1
ATOM 1987 C C . TYR B 1 80 ? -1.447 -6.141 -1.794 1 98.81 80 TYR B C 1
ATOM 1989 O O . TYR B 1 80 ? -0.531 -6.699 -1.187 1 98.81 80 TYR B O 1
ATOM 1997 N N . LEU B 1 81 ? -1.894 -6.547 -2.957 1 98.5 81 LEU B N 1
ATOM 1998 C CA . LEU B 1 81 ? -1.18 -7.535 -3.756 1 98.5 81 LEU B CA 1
ATOM 1999 C C . LEU B 1 81 ? -0.095 -6.875 -4.598 1 98.5 81 LEU B C 1
ATOM 2001 O O . LEU B 1 81 ? -0.392 -6.25 -5.621 1 98.5 81 LEU B O 1
ATOM 2005 N N . GLU B 1 82 ? 1.145 -7.039 -4.23 1 98 82 GLU B N 1
ATOM 2006 C CA . GLU B 1 82 ? 2.27 -6.371 -4.879 1 98 82 GLU B CA 1
ATOM 2007 C C . GLU B 1 82 ? 2.691 -7.102 -6.148 1 98 82 GLU B C 1
ATOM 2009 O O . GLU B 1 82 ? 2.988 -6.469 -7.164 1 98 82 GLU B O 1
ATOM 2014 N N . ASP B 1 83 ? 2.764 -8.406 -6.07 1 97.06 83 ASP B N 1
ATOM 2015 C CA . ASP B 1 83 ? 3.178 -9.211 -7.215 1 97.06 83 ASP B CA 1
ATOM 2016 C C . ASP B 1 83 ? 2.289 -10.438 -7.375 1 97.06 83 ASP B C 1
ATOM 2018 O O . ASP B 1 83 ? 1.901 -11.062 -6.383 1 97.06 83 ASP B O 1
ATOM 2022 N N . LEU B 1 84 ? 2.029 -10.758 -8.562 1 96.19 84 LEU B N 1
ATOM 2023 C CA . LEU B 1 84 ? 1.493 -12.039 -9.016 1 96.19 84 LEU B CA 1
ATOM 2024 C C . LEU B 1 84 ? 2.199 -12.508 -10.281 1 96.19 84 LEU B C 1
ATOM 2026 O O . LEU B 1 84 ? 2.088 -11.867 -11.328 1 96.19 84 LEU B O 1
ATOM 2030 N N . PHE B 1 85 ? 2.951 -13.609 -10.125 1 96.12 85 PHE B N 1
ATOM 2031 C CA . PHE B 1 85 ? 3.773 -14.008 -11.266 1 96.12 85 PHE B CA 1
ATOM 2032 C C . PHE B 1 85 ? 3.887 -15.523 -11.344 1 96.12 85 PHE B C 1
ATOM 2034 O O . PHE B 1 85 ? 4.043 -16.203 -10.32 1 96.12 85 PHE B O 1
ATOM 2041 N N . VAL B 1 86 ? 3.709 -16.031 -12.469 1 95.94 86 VAL B N 1
ATOM 2042 C CA . VAL B 1 86 ? 3.973 -17.438 -12.805 1 95.94 86 VAL B CA 1
ATOM 2043 C C . VAL B 1 86 ? 4.93 -17.5 -13.992 1 95.94 86 VAL B C 1
ATOM 2045 O O . VAL B 1 86 ? 4.77 -16.766 -14.969 1 95.94 86 VAL B O 1
ATOM 2048 N N . ARG B 1 87 ? 5.926 -18.359 -13.883 1 96.5 87 ARG B N 1
ATOM 2049 C CA . ARG B 1 87 ? 6.844 -18.562 -15 1 96.5 87 ARG B CA 1
ATOM 2050 C C . ARG B 1 87 ? 6.086 -18.766 -16.297 1 96.5 87 ARG B C 1
ATOM 2052 O O . ARG B 1 87 ? 5.094 -19.5 -16.344 1 96.5 87 ARG B O 1
ATOM 2059 N N . LYS B 1 88 ? 6.648 -18.172 -17.312 1 94.62 88 LYS B N 1
ATOM 2060 C CA . LYS B 1 88 ? 5.965 -18.156 -18.609 1 94.62 88 LYS B CA 1
ATOM 2061 C C . LYS B 1 88 ? 5.637 -19.578 -19.062 1 94.62 88 LYS B C 1
ATOM 2063 O O . LYS B 1 88 ? 4.512 -19.859 -19.484 1 94.62 88 LYS B O 1
ATOM 2068 N N . GLU B 1 89 ? 6.586 -20.484 -18.938 1 95 89 GLU B N 1
ATOM 2069 C CA . GLU B 1 89 ? 6.445 -21.844 -19.438 1 95 89 GLU B CA 1
ATOM 2070 C C . GLU B 1 89 ? 5.445 -22.641 -18.609 1 95 89 GLU B C 1
ATOM 2072 O O . GLU B 1 89 ? 5.016 -23.719 -19 1 95 89 GLU B O 1
ATOM 2077 N N . GLU B 1 90 ? 5.023 -22.109 -17.469 1 95.5 90 GLU B N 1
ATOM 2078 C CA . GLU B 1 90 ? 4.137 -22.828 -16.562 1 95.5 90 GLU B CA 1
ATOM 2079 C C . GLU B 1 90 ? 2.74 -22.219 -16.547 1 95.5 90 GLU B C 1
ATOM 2081 O O . GLU B 1 90 ? 1.871 -22.656 -15.789 1 95.5 90 GLU B O 1
ATOM 2086 N N . ARG B 1 91 ? 2.48 -21.25 -17.359 1 92.12 91 ARG B N 1
ATOM 2087 C CA . ARG B 1 91 ? 1.186 -20.578 -17.391 1 92.12 91 ARG B CA 1
ATOM 2088 C C . ARG B 1 91 ? 0.14 -21.438 -18.078 1 92.12 91 ARG B C 1
ATOM 2090 O O . ARG B 1 91 ? 0.482 -22.375 -18.812 1 92.12 91 ARG B O 1
ATOM 2097 N N . GLY B 1 92 ? -1.113 -21.188 -17.766 1 90.44 92 GLY B N 1
ATOM 2098 C CA . GLY B 1 92 ? -2.205 -21.953 -18.328 1 90.44 92 GLY B CA 1
ATOM 2099 C C . GLY B 1 92 ? -2.473 -23.25 -17.594 1 90.44 92 GLY B C 1
ATOM 2100 O O . GLY B 1 92 ? -3.32 -24.047 -18 1 90.44 92 GLY B O 1
ATOM 2101 N N . LYS B 1 93 ? -1.753 -23.453 -16.547 1 93.56 93 LYS B N 1
ATOM 2102 C CA . LYS B 1 93 ? -1.882 -24.688 -15.789 1 93.56 93 LYS B CA 1
ATOM 2103 C C . LYS B 1 93 ? -2.662 -24.469 -14.5 1 93.56 93 LYS B C 1
ATOM 2105 O O . LYS B 1 93 ? -2.787 -25.391 -13.68 1 93.56 93 LYS B O 1
ATOM 2110 N N . GLY B 1 94 ? -3.117 -23.25 -14.18 1 93.12 94 GLY B N 1
ATOM 2111 C CA . GLY B 1 94 ? -3.98 -22.984 -13.039 1 93.12 94 GLY B CA 1
ATOM 2112 C C . GLY B 1 94 ? -3.238 -22.406 -11.852 1 93.12 94 GLY B C 1
ATOM 2113 O O . GLY B 1 94 ? -3.854 -22.031 -10.852 1 93.12 94 GLY B O 1
ATOM 2114 N N . TYR B 1 95 ? -1.92 -22.219 -11.922 1 95.31 95 TYR B N 1
ATOM 2115 C CA . TYR B 1 95 ? -1.12 -21.734 -10.805 1 95.31 95 TYR B CA 1
ATOM 2116 C C . TYR B 1 95 ? -1.524 -20.312 -10.422 1 95.31 95 TYR B C 1
ATOM 2118 O O . TYR B 1 95 ? -1.646 -20 -9.242 1 95.31 95 TYR B O 1
ATOM 2126 N N . GLY B 1 96 ? -1.734 -19.484 -11.43 1 94.12 96 GLY B N 1
ATOM 2127 C CA . GLY B 1 96 ? -2.127 -18.109 -11.172 1 94.12 96 GLY B CA 1
ATOM 2128 C C . GLY B 1 96 ? -3.412 -18 -10.375 1 94.12 96 GLY B C 1
ATOM 2129 O O . GLY B 1 96 ? -3.469 -17.266 -9.383 1 94.12 96 GLY B O 1
ATOM 2130 N N . MET B 1 97 ? -4.387 -18.719 -10.805 1 93.75 97 MET B N 1
ATOM 2131 C CA . MET B 1 97 ? -5.684 -18.703 -10.133 1 93.75 97 MET B CA 1
ATOM 2132 C C . MET B 1 97 ? -5.57 -19.266 -8.719 1 93.75 97 MET B C 1
ATOM 2134 O O . MET B 1 97 ? -6.188 -18.734 -7.789 1 93.75 97 MET B O 1
ATOM 2138 N N . ALA B 1 98 ? -4.816 -20.266 -8.547 1 95.75 98 ALA B N 1
ATOM 2139 C CA . ALA B 1 98 ? -4.621 -20.859 -7.227 1 95.75 98 ALA B CA 1
ATOM 2140 C C . ALA B 1 98 ? -3.959 -19.859 -6.277 1 95.75 98 ALA B C 1
ATOM 2142 O O . ALA B 1 98 ? -4.312 -19.797 -5.098 1 95.75 98 ALA B O 1
ATOM 2143 N N . LEU B 1 99 ? -2.98 -19.156 -6.777 1 97.31 99 LEU B N 1
ATOM 2144 C CA . LEU B 1 99 ? -2.311 -18.125 -5.984 1 97.31 99 LEU B CA 1
ATOM 2145 C C . LEU B 1 99 ? -3.287 -17.031 -5.586 1 97.31 99 LEU B C 1
ATOM 2147 O O . LEU B 1 99 ? -3.303 -16.594 -4.43 1 97.31 99 LEU B O 1
ATOM 2151 N N . VAL B 1 100 ? -4.113 -16.594 -6.508 1 96.56 100 VAL B N 1
ATOM 2152 C CA . VAL B 1 100 ? -5.113 -15.555 -6.242 1 96.56 100 VAL B CA 1
ATOM 2153 C C . VAL B 1 100 ? -6.098 -16.047 -5.184 1 96.56 100 VAL B C 1
ATOM 2155 O O . VAL B 1 100 ? -6.441 -15.312 -4.258 1 96.56 100 VAL B O 1
ATOM 2158 N N . GLN B 1 101 ? -6.516 -17.25 -5.316 1 96.94 101 GLN B N 1
ATOM 2159 C CA . GLN B 1 101 ? -7.426 -17.844 -4.336 1 96.94 101 GLN B CA 1
ATOM 2160 C C . GLN B 1 101 ? -6.828 -17.781 -2.9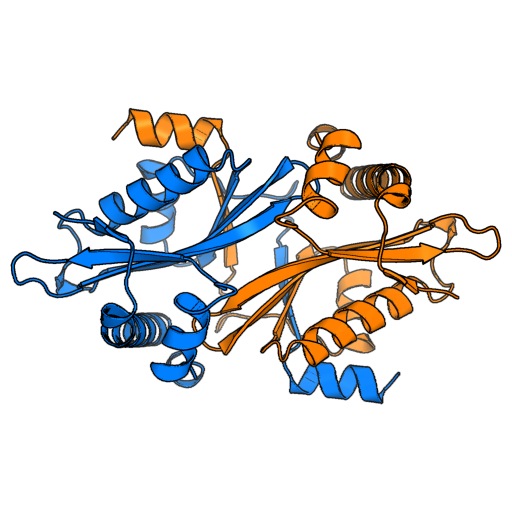36 1 96.94 101 GLN B C 1
ATOM 2162 O O . GLN B 1 101 ? -7.52 -17.453 -1.97 1 96.94 101 GLN B O 1
ATOM 2167 N N . ALA B 1 102 ? -5.598 -18.141 -2.842 1 98 102 ALA B N 1
ATOM 2168 C CA . ALA B 1 102 ? -4.926 -18.125 -1.545 1 98 102 ALA B CA 1
ATOM 2169 C C . ALA B 1 102 ? -4.891 -16.719 -0.962 1 98 102 ALA B C 1
ATOM 2171 O O . ALA B 1 102 ? -5.164 -16.531 0.223 1 98 102 ALA B O 1
ATOM 2172 N N . VAL B 1 103 ? -4.594 -15.719 -1.787 1 98.38 103 VAL B N 1
ATOM 2173 C CA . VAL B 1 103 ? -4.477 -14.336 -1.338 1 98.38 103 VAL B CA 1
ATOM 2174 C C . VAL B 1 103 ? -5.844 -13.812 -0.919 1 98.38 103 VAL B C 1
ATOM 2176 O O . VAL B 1 103 ? -5.98 -13.188 0.138 1 98.38 103 VAL B O 1
ATOM 2179 N N . VAL B 1 104 ? -6.844 -14.055 -1.758 1 98.19 104 VAL B N 1
ATOM 2180 C CA . VAL B 1 104 ? -8.195 -13.609 -1.436 1 98.19 104 VAL B CA 1
ATOM 2181 C C . VAL B 1 104 ? -8.664 -14.281 -0.145 1 98.19 104 VAL B C 1
ATOM 2183 O O . VAL B 1 104 ? -9.281 -13.633 0.707 1 98.19 104 VAL B O 1
ATOM 2186 N N . GLY B 1 105 ? -8.406 -15.547 -0.021 1 98 105 GLY B N 1
ATOM 2187 C CA . GLY B 1 105 ? -8.719 -16.25 1.215 1 98 105 GLY B CA 1
ATOM 2188 C C . GLY B 1 105 ? -8.094 -15.602 2.439 1 98 105 GLY B C 1
ATOM 2189 O O . GLY B 1 105 ? -8.742 -15.484 3.48 1 98 105 GLY B O 1
ATOM 2190 N N . GLU B 1 106 ? -6.848 -15.227 2.355 1 98.38 106 GLU B N 1
ATOM 2191 C CA . GLU B 1 106 ? -6.16 -14.547 3.449 1 98.38 106 GLU B CA 1
ATOM 2192 C C . GLU B 1 106 ? -6.809 -13.203 3.766 1 98.38 106 GLU B C 1
ATOM 2194 O O . GLU B 1 106 ? -6.957 -12.836 4.934 1 98.38 106 GLU B O 1
ATOM 2199 N N . ALA B 1 107 ? -7.148 -12.445 2.732 1 98.44 107 ALA B N 1
ATOM 2200 C CA . ALA B 1 107 ? -7.816 -11.164 2.932 1 98.44 107 ALA B CA 1
ATOM 2201 C C . ALA B 1 107 ? -9.117 -11.344 3.709 1 98.44 107 ALA B C 1
ATOM 2203 O O . ALA B 1 107 ? -9.406 -10.578 4.633 1 98.44 107 ALA B O 1
ATOM 2204 N N . GLN B 1 108 ? -9.852 -12.32 3.316 1 98 108 GLN B N 1
ATOM 2205 C CA . GLN B 1 108 ? -11.109 -12.594 3.998 1 98 108 GLN B CA 1
ATOM 2206 C C . GLN B 1 108 ? -10.875 -13.047 5.438 1 98 108 GLN B C 1
ATOM 2208 O O . GLN B 1 108 ? -11.562 -12.594 6.355 1 98 108 GLN B O 1
ATOM 2213 N N . ARG B 1 109 ? -9.93 -13.945 5.648 1 97.5 109 ARG B N 1
ATOM 2214 C CA . ARG B 1 109 ? -9.602 -14.469 6.973 1 97.5 109 ARG B CA 1
ATOM 2215 C C . ARG B 1 109 ? -9.203 -13.336 7.918 1 97.5 109 ARG B C 1
ATOM 2217 O O . ARG B 1 109 ? -9.453 -13.422 9.125 1 97.5 109 ARG B O 1
ATOM 2224 N N . ASN B 1 110 ? -8.633 -12.312 7.387 1 96.81 110 ASN B N 1
ATOM 2225 C CA . ASN B 1 110 ? -8.188 -11.18 8.195 1 96.81 110 ASN B CA 1
ATOM 2226 C C . ASN B 1 110 ? -9.211 -10.047 8.188 1 96.81 110 ASN B C 1
ATOM 2228 O O . ASN B 1 110 ? -8.898 -8.922 8.57 1 96.81 110 ASN B O 1
ATOM 2232 N N . SER B 1 111 ? -10.414 -10.281 7.629 1 96.44 111 SER B N 1
ATOM 2233 C CA . SER B 1 111 ? -11.523 -9.344 7.594 1 96.44 111 SER B CA 1
ATOM 2234 C C . SER B 1 111 ? -11.125 -8.039 6.906 1 96.44 111 SER B C 1
ATOM 2236 O O . SER B 1 111 ? -11.531 -6.957 7.328 1 96.44 111 SER B O 1
ATOM 2238 N N . CYS B 1 112 ? -10.273 -8.195 5.945 1 98.12 112 CYS B N 1
ATOM 2239 C CA . CYS B 1 112 ? -9.891 -7.02 5.168 1 98.12 112 CYS B CA 1
ATOM 2240 C C . CYS B 1 112 ? -11.102 -6.395 4.492 1 98.12 112 CYS B C 1
ATOM 2242 O O . CYS B 1 112 ? -11.969 -7.109 3.975 1 98.12 112 CYS B O 1
ATOM 2244 N N . ALA B 1 113 ? -11.117 -5.066 4.496 1 97.38 113 ALA B N 1
ATOM 2245 C CA . ALA B 1 113 ? -12.195 -4.336 3.836 1 97.38 113 ALA B CA 1
ATOM 2246 C C . ALA B 1 113 ? -12.086 -4.453 2.318 1 97.38 113 ALA B C 1
ATOM 2248 O O . ALA B 1 113 ? -13.102 -4.41 1.615 1 97.38 113 ALA B O 1
ATOM 2249 N N . ARG B 1 114 ? -10.812 -4.586 1.843 1 97.31 114 ARG B N 1
ATOM 2250 C CA . ARG B 1 114 ? -10.586 -4.691 0.406 1 97.31 114 ARG B CA 1
ATOM 2251 C C . ARG B 1 114 ? -9.219 -5.305 0.112 1 97.31 114 ARG B C 1
ATOM 2253 O O . ARG B 1 114 ? -8.328 -5.293 0.965 1 97.31 114 ARG B O 1
ATOM 2260 N N . LEU B 1 115 ? -9.141 -5.918 -1.033 1 98.38 115 LEU B N 1
ATOM 2261 C CA . LEU B 1 115 ? -7.906 -6.273 -1.718 1 98.38 115 LEU B CA 1
ATOM 2262 C C . LEU B 1 115 ? -7.641 -5.332 -2.887 1 98.38 115 LEU B C 1
ATOM 2264 O O . LEU B 1 115 ? -8.523 -5.094 -3.711 1 98.38 115 LEU B O 1
ATOM 2268 N N . GLN B 1 116 ? -6.426 -4.754 -2.883 1 97.62 116 GLN B N 1
ATOM 2269 C CA . GLN B 1 116 ? -6.156 -3.816 -3.969 1 97.62 116 GLN B CA 1
ATOM 2270 C C . GLN B 1 116 ? -4.781 -4.062 -4.578 1 97.62 116 GLN B C 1
ATOM 2272 O O . GLN B 1 116 ? -3.906 -4.656 -3.939 1 97.62 116 GLN B O 1
ATOM 2277 N N . TRP B 1 117 ? -4.594 -3.771 -5.84 1 96.31 117 TRP B N 1
ATOM 2278 C CA . TRP B 1 117 ? -3.352 -3.883 -6.598 1 96.31 117 TRP B CA 1
ATOM 2279 C C . TRP B 1 117 ? -3.346 -2.926 -7.785 1 96.31 117 TRP B C 1
ATOM 2281 O O . TRP B 1 117 ? -4.293 -2.158 -7.973 1 96.31 117 TRP B O 1
ATOM 2291 N N . GLN B 1 118 ? -2.211 -2.846 -8.453 1 92.75 118 GLN B N 1
ATOM 2292 C CA . GLN B 1 118 ? -2.115 -2.041 -9.672 1 92.75 118 GLN B CA 1
ATOM 2293 C C . GLN B 1 118 ? -1.702 -2.896 -10.867 1 92.75 118 GLN B C 1
ATOM 2295 O O . GLN B 1 118 ? -0.92 -3.838 -10.719 1 92.75 118 GLN B O 1
ATOM 2300 N N . VA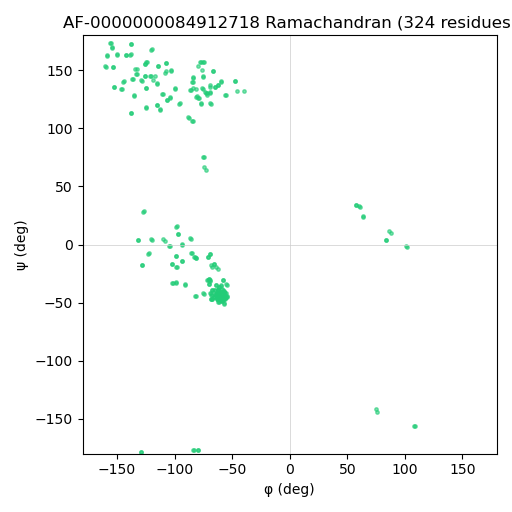L B 1 119 ? -2.254 -2.518 -11.953 1 88.06 119 VAL B N 1
ATOM 2301 C CA . VAL B 1 119 ? -1.897 -3.152 -13.219 1 88.06 119 VAL B CA 1
ATOM 2302 C C . VAL B 1 119 ? -1.645 -2.086 -14.281 1 88.06 119 VAL B C 1
ATOM 2304 O O . VAL B 1 119 ? -2.258 -1.017 -14.258 1 88.06 119 VAL B O 1
ATOM 2307 N N . ILE B 1 120 ? -0.758 -2.352 -15.156 1 82 120 ILE B N 1
ATOM 2308 C CA . ILE B 1 120 ? -0.467 -1.406 -16.234 1 82 120 ILE B CA 1
ATOM 2309 C C . ILE B 1 120 ? -1.581 -1.452 -17.266 1 82 120 ILE B C 1
ATOM 2311 O O . ILE B 1 120 ? -2.07 -2.529 -17.625 1 82 120 ILE B O 1
ATOM 2315 N N . ASP B 1 121 ? -1.904 -0.274 -17.859 1 81.38 121 ASP B N 1
ATOM 2316 C CA . ASP B 1 121 ? -3.092 -0.093 -18.688 1 81.38 121 ASP B CA 1
ATOM 2317 C C . ASP B 1 121 ? -2.965 -0.857 -20 1 81.38 121 ASP B C 1
ATOM 2319 O O . ASP B 1 121 ? -3.971 -1.268 -20.594 1 81.38 121 ASP B O 1
ATOM 2323 N N . TRP B 1 122 ? -1.803 -1.046 -20.578 1 78.94 122 TRP B N 1
ATOM 2324 C CA . TRP B 1 122 ? -1.677 -1.722 -21.859 1 78.94 122 TRP B CA 1
ATOM 2325 C C . TRP B 1 122 ? -1.682 -3.236 -21.688 1 78.94 122 TRP B C 1
ATOM 2327 O O . TRP B 1 122 ? -1.69 -3.982 -22.672 1 78.94 122 TRP B O 1
ATOM 2337 N N . ASN B 1 123 ? -1.579 -3.74 -20.453 1 80.19 123 ASN B N 1
ATOM 2338 C CA . ASN B 1 123 ? -1.643 -5.168 -20.172 1 80.19 123 ASN B CA 1
ATOM 2339 C C . ASN B 1 123 ? -3.07 -5.699 -20.281 1 80.19 123 ASN B C 1
ATOM 2341 O O . ASN B 1 123 ? -3.66 -6.109 -19.266 1 80.19 123 ASN B O 1
ATOM 2345 N N . ALA B 1 124 ? -3.578 -5.863 -21.438 1 82.56 124 ALA B N 1
ATOM 2346 C CA . ALA B 1 124 ? -4.973 -6.203 -21.703 1 82.56 124 ALA B CA 1
ATOM 2347 C C . ALA B 1 124 ? -5.32 -7.578 -21.141 1 82.56 124 ALA B C 1
ATOM 2349 O O . ALA B 1 124 ? -6.363 -7.754 -20.516 1 82.56 124 ALA B O 1
ATOM 2350 N N . PRO B 1 125 ? -4.426 -8.516 -21.328 1 79.69 125 PRO B N 1
ATOM 2351 C CA . PRO B 1 125 ? -4.746 -9.836 -20.781 1 79.69 125 PRO B CA 1
ATOM 2352 C C . PRO B 1 125 ? -4.934 -9.82 -19.266 1 79.69 125 PRO B C 1
ATOM 2354 O O . PRO B 1 125 ? -5.84 -10.477 -18.75 1 79.69 125 PRO B O 1
ATOM 2357 N N . ALA B 1 126 ? -4.07 -9.141 -18.578 1 82.44 126 ALA B N 1
ATOM 2358 C CA . ALA B 1 126 ? -4.191 -9.047 -17.125 1 82.44 126 ALA B CA 1
ATOM 2359 C C . ALA B 1 126 ? -5.492 -8.352 -16.734 1 82.44 126 ALA B C 1
ATOM 2361 O O . ALA B 1 126 ? -6.191 -8.805 -15.82 1 82.44 126 ALA B O 1
ATOM 2362 N N . LEU B 1 127 ? -5.832 -7.312 -17.375 1 85.69 127 LEU B N 1
ATOM 2363 C CA . LEU B 1 127 ? -7.043 -6.562 -17.062 1 85.69 127 LEU B CA 1
ATOM 2364 C C . LEU B 1 127 ? -8.281 -7.426 -17.266 1 85.69 127 LEU B C 1
ATOM 2366 O O . LEU B 1 127 ? -9.195 -7.406 -16.438 1 85.69 127 LEU B O 1
ATOM 2370 N N . GLU B 1 128 ? -8.305 -8.141 -18.344 1 84.88 128 GLU B N 1
ATOM 2371 C CA . GLU B 1 128 ? -9.414 -9.047 -18.609 1 84.88 128 GLU B CA 1
ATOM 2372 C C . GLU B 1 128 ? -9.5 -10.133 -17.547 1 84.88 128 GLU B C 1
ATOM 2374 O O . GLU B 1 128 ? -10.594 -10.492 -17.094 1 84.88 128 GLU B O 1
ATOM 2379 N N . PHE B 1 129 ? -8.391 -10.641 -17.219 1 85.31 129 PHE B N 1
ATOM 2380 C CA . PHE B 1 129 ? -8.32 -11.656 -16.172 1 85.31 129 PHE B CA 1
ATOM 2381 C C . PHE B 1 129 ? -8.883 -11.125 -14.859 1 85.31 129 PHE B C 1
ATOM 2383 O O . PHE B 1 129 ? -9.75 -11.758 -14.25 1 85.31 129 PHE B O 1
ATOM 2390 N N . TYR B 1 130 ? -8.5 -9.953 -14.43 1 89.69 130 TYR B N 1
ATOM 2391 C CA . TYR B 1 130 ? -8.914 -9.383 -13.156 1 89.69 130 TYR B CA 1
ATOM 2392 C C . TYR B 1 130 ? -10.398 -9.031 -13.164 1 89.69 130 TYR B C 1
ATOM 2394 O O . TYR B 1 130 ? -11.109 -9.297 -12.195 1 89.69 130 TYR B O 1
ATOM 2402 N N . LYS B 1 131 ? -10.867 -8.484 -14.242 1 87.69 131 LYS B N 1
ATOM 2403 C CA . LYS B 1 131 ? -12.258 -8.039 -14.328 1 87.69 131 LYS B CA 1
ATOM 2404 C C . LYS B 1 131 ? -13.195 -9.227 -14.492 1 87.69 131 LYS B C 1
ATOM 2406 O O . LYS B 1 131 ? -14.203 -9.328 -13.789 1 87.69 131 LYS B O 1
ATOM 2411 N N . ASN B 1 132 ? -12.812 -10.172 -15.312 1 85.75 132 ASN B N 1
ATOM 2412 C CA . ASN B 1 132 ? -13.727 -11.25 -15.688 1 85.75 132 ASN B CA 1
ATOM 2413 C C . ASN B 1 132 ? -13.602 -12.445 -14.75 1 85.75 132 ASN B C 1
ATOM 2415 O O . ASN B 1 132 ? -14.602 -13.07 -14.398 1 85.75 132 ASN B O 1
ATOM 2419 N N . ARG B 1 133 ? -12.453 -12.68 -14.32 1 85.56 133 ARG B N 1
ATOM 2420 C CA . ARG B 1 133 ? -12.258 -13.891 -13.539 1 85.56 133 ARG B CA 1
ATOM 2421 C C . ARG B 1 133 ? -12.203 -13.578 -12.047 1 85.56 133 ARG B C 1
ATOM 2423 O O . ARG B 1 133 ? -12.625 -14.391 -11.219 1 85.56 133 ARG B O 1
ATOM 2430 N N . MET B 1 134 ? -11.703 -12.469 -11.719 1 89.44 134 MET B N 1
ATOM 2431 C CA . MET B 1 134 ? -11.547 -12.117 -10.312 1 89.44 134 MET B CA 1
ATOM 2432 C C . MET B 1 134 ? -12.695 -11.219 -9.844 1 89.44 134 MET B C 1
ATOM 2434 O O . MET B 1 134 ? -12.797 -10.906 -8.656 1 89.44 134 MET B O 1
ATOM 2438 N N . PHE B 1 135 ? -13.516 -10.719 -10.734 1 88.25 135 PHE B N 1
ATOM 2439 C CA . PHE B 1 135 ? -14.625 -9.828 -10.398 1 88.25 135 PHE B CA 1
ATOM 2440 C C . PHE B 1 135 ? -14.109 -8.523 -9.805 1 88.25 135 PHE B C 1
ATOM 2442 O O . PHE B 1 135 ? -14.789 -7.902 -8.984 1 88.25 135 PHE B O 1
ATOM 2449 N N . ALA B 1 136 ? -12.906 -8.188 -10.133 1 92.31 136 ALA B N 1
ATOM 2450 C CA . ALA B 1 136 ? -12.32 -6.941 -9.648 1 92.31 136 ALA B CA 1
ATOM 2451 C C . ALA B 1 136 ? -12.836 -5.746 -10.445 1 92.31 136 ALA B C 1
ATOM 2453 O O . ALA B 1 136 ? -13.383 -5.914 -11.539 1 92.31 136 ALA B O 1
ATOM 2454 N N . ARG B 1 137 ? -12.758 -4.598 -9.844 1 90.75 137 ARG B N 1
ATOM 2455 C CA . ARG B 1 137 ? -13.125 -3.359 -10.523 1 90.75 137 ARG B CA 1
ATOM 2456 C C . ARG B 1 137 ? -11.992 -2.342 -10.461 1 90.75 137 ARG B C 1
ATOM 2458 O O . ARG B 1 137 ? -11.109 -2.443 -9.609 1 90.75 137 ARG B O 1
ATOM 2465 N N . GLU B 1 138 ? -12.008 -1.458 -11.414 1 87.56 138 GLU B N 1
ATOM 2466 C CA . GLU B 1 138 ? -11.117 -0.304 -11.32 1 87.56 138 GLU B CA 1
ATOM 2467 C C . GLU B 1 138 ? -11.547 0.632 -10.195 1 87.56 138 GLU B C 1
ATOM 2469 O O . GLU B 1 138 ? -12.734 0.89 -10.016 1 87.56 138 GLU B O 1
ATOM 2474 N N . ARG B 1 139 ? -10.547 0.983 -9.352 1 81.75 139 ARG B N 1
ATOM 2475 C CA . ARG B 1 139 ? -10.828 2.002 -8.344 1 81.75 139 ARG B CA 1
ATOM 2476 C C . ARG B 1 139 ? -10.93 3.385 -8.977 1 81.75 139 ARG B C 1
ATOM 2478 O O . ARG B 1 139 ? -9.922 3.953 -9.406 1 81.75 139 ARG B O 1
ATOM 2485 N N . MET B 1 140 ? -12.039 3.486 -9.883 1 66.06 140 MET B N 1
ATOM 2486 C CA . MET B 1 140 ? -12.148 4.738 -10.633 1 66.06 140 MET B CA 1
ATOM 2487 C C . MET B 1 140 ? -12.594 5.879 -9.719 1 66.06 140 MET B C 1
ATOM 2489 O O . MET B 1 140 ? -13.273 5.652 -8.719 1 66.06 140 MET B O 1
ATOM 2493 N N . GLU B 1 141 ? -11.742 6.984 -9.836 1 60.53 141 GLU B N 1
ATOM 2494 C CA . GLU B 1 141 ? -12.297 8.219 -9.281 1 60.53 141 GLU B CA 1
ATOM 2495 C C . GLU B 1 141 ? -13.352 8.812 -10.211 1 60.53 141 GLU B C 1
ATOM 2497 O O . GLU B 1 141 ? -13.461 8.414 -11.375 1 60.53 141 GLU B O 1
ATOM 2502 N N . THR B 1 142 ? -14.242 9.445 -9.641 1 58.41 142 THR B N 1
ATOM 2503 C CA . THR B 1 142 ? -15.297 10.125 -10.383 1 58.41 142 THR B CA 1
ATOM 2504 C C . THR B 1 142 ? -14.734 10.789 -11.641 1 58.41 142 THR B C 1
ATOM 2506 O O . THR B 1 142 ? -13.656 11.398 -11.602 1 58.41 142 THR B O 1
ATOM 2509 N N . GLY B 1 143 ? -15.453 10.539 -12.836 1 62.59 143 GLY B N 1
ATOM 2510 C CA . GLY B 1 143 ? -15.133 11.18 -14.094 1 62.59 143 GLY B CA 1
ATOM 2511 C C . GLY B 1 143 ? -13.891 10.617 -14.758 1 62.59 143 GLY B C 1
ATOM 2512 O O . GLY B 1 143 ? -13.688 9.398 -14.766 1 62.59 143 GLY B O 1
ATOM 2513 N N . ASP B 1 144 ? -13.055 11.375 -15.367 1 67.81 144 ASP B N 1
ATOM 2514 C CA . ASP B 1 144 ? -11.836 11.016 -16.094 1 67.81 144 ASP B CA 1
ATOM 2515 C C . ASP B 1 144 ? -10.602 11.219 -15.234 1 67.81 144 ASP B C 1
ATOM 2517 O O . ASP B 1 144 ? -9.484 11.297 -15.742 1 67.81 144 ASP B O 1
ATOM 2521 N N . ALA B 1 145 ? -10.859 11.359 -13.953 1 74.19 145 ALA B N 1
ATOM 2522 C CA . ALA B 1 145 ? -9.734 11.602 -13.055 1 74.19 145 ALA B CA 1
ATOM 2523 C C . ALA B 1 145 ? -8.852 10.359 -12.938 1 74.19 145 ALA B C 1
ATOM 2525 O O . ALA B 1 145 ? -9.352 9.234 -12.953 1 74.19 145 ALA B O 1
ATOM 2526 N N . LYS B 1 146 ? -7.574 10.633 -12.969 1 76.56 146 LYS B N 1
ATOM 2527 C CA . LYS B 1 146 ? -6.586 9.562 -12.875 1 76.56 146 LYS B CA 1
ATOM 2528 C C . LYS B 1 146 ? -5.699 9.734 -11.648 1 76.56 146 LYS B C 1
ATOM 2530 O O . LYS B 1 146 ? -5.336 10.859 -11.297 1 76.56 146 LYS B O 1
ATOM 2535 N N . TRP B 1 147 ? -5.371 8.641 -11.016 1 84.12 147 TRP B N 1
ATOM 2536 C CA . TRP B 1 147 ? -4.418 8.672 -9.906 1 84.12 147 TRP B CA 1
ATOM 2537 C C . TRP B 1 147 ? -2.982 8.688 -10.43 1 84.12 147 TRP B C 1
ATOM 2539 O O . TRP B 1 147 ? -2.646 7.965 -11.367 1 84.12 147 TRP B O 1
ATOM 2549 N N . ILE B 1 148 ? -2.199 9.547 -9.867 1 87 148 ILE B N 1
ATOM 2550 C CA . ILE B 1 148 ? -0.778 9.617 -10.18 1 87 148 ILE B CA 1
ATOM 2551 C C . ILE B 1 148 ? 0.041 9.055 -9.023 1 87 148 ILE B C 1
ATOM 2553 O O . ILE B 1 148 ? -0.128 9.469 -7.875 1 87 148 ILE B O 1
ATOM 2557 N N 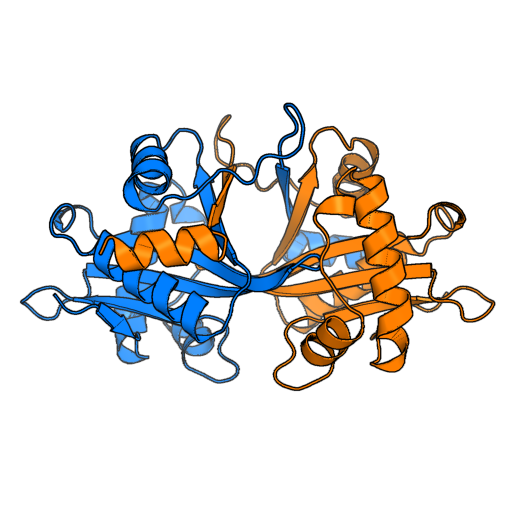. ASN B 1 149 ? 0.874 8.07 -9.32 1 92.19 149 ASN B N 1
ATOM 2558 C CA . ASN B 1 149 ? 1.791 7.535 -8.32 1 92.19 149 ASN B CA 1
ATOM 2559 C C . ASN B 1 149 ? 2.984 8.461 -8.109 1 92.19 149 ASN B C 1
ATOM 2561 O O . ASN B 1 149 ? 3.723 8.766 -9.047 1 92.19 149 ASN B O 1
ATOM 2565 N N . MET B 1 150 ? 3.191 8.938 -6.887 1 94.19 150 MET B N 1
ATOM 2566 C CA . MET B 1 150 ? 4.336 9.773 -6.531 1 94.19 150 MET B CA 1
ATOM 2567 C C . MET B 1 150 ? 5.332 8.992 -5.676 1 94.19 150 MET B C 1
ATOM 2569 O O . MET B 1 150 ? 4.945 8.102 -4.922 1 94.19 150 MET B O 1
ATOM 2573 N N . ILE B 1 151 ? 6.633 9.383 -5.852 1 95.25 151 ILE B N 1
ATOM 2574 C CA . ILE B 1 151 ? 7.66 8.672 -5.102 1 95.25 151 ILE B CA 1
ATOM 2575 C C . ILE B 1 151 ? 8.773 9.633 -4.695 1 95.25 151 ILE B C 1
ATOM 2577 O O . ILE B 1 151 ? 9.102 10.562 -5.441 1 95.25 151 ILE B O 1
ATOM 2581 N N . MET B 1 152 ? 9.25 9.484 -3.527 1 96.62 152 MET B N 1
ATOM 2582 C CA . MET B 1 152 ? 10.555 9.977 -3.074 1 96.62 152 MET B CA 1
ATOM 2583 C C . MET B 1 152 ? 11.492 8.82 -2.77 1 96.62 152 MET B C 1
ATOM 2585 O O . MET B 1 152 ? 11.234 8.023 -1.863 1 96.62 152 MET B O 1
ATOM 2589 N N . GLY B 1 153 ? 12.586 8.711 -3.52 1 95.62 153 GLY B N 1
ATOM 2590 C CA . GLY B 1 153 ? 13.625 7.766 -3.154 1 95.62 153 GLY B CA 1
ATOM 2591 C C . GLY B 1 153 ? 14.531 8.273 -2.049 1 95.62 153 GLY B C 1
ATOM 2592 O O . GLY B 1 153 ? 14.312 9.359 -1.514 1 95.62 153 GLY B O 1
ATOM 2593 N N . ARG B 1 154 ? 15.523 7.551 -1.682 1 95.81 154 ARG B N 1
ATOM 2594 C CA . ARG B 1 154 ? 16.422 7.898 -0.592 1 95.81 154 ARG B CA 1
ATOM 2595 C C . ARG B 1 154 ? 17.125 9.234 -0.859 1 95.81 154 ARG B C 1
ATOM 2597 O O . ARG B 1 154 ? 17.281 10.047 0.053 1 95.81 154 ARG B O 1
ATOM 2604 N N . GLU B 1 155 ? 17.516 9.43 -2.062 1 95.06 155 GLU B N 1
ATOM 2605 C CA . GLU B 1 155 ? 18.203 10.672 -2.404 1 95.06 155 GLU B CA 1
ATOM 2606 C C . GLU B 1 155 ? 17.25 11.867 -2.289 1 95.06 155 GLU B C 1
ATOM 2608 O O . GLU B 1 155 ? 17.641 12.914 -1.759 1 95.06 155 GLU B O 1
ATOM 2613 N N . GLU B 1 156 ? 16.078 11.742 -2.824 1 95.19 156 GLU B N 1
ATOM 2614 C CA . GLU B 1 156 ? 15.094 12.812 -2.74 1 95.19 156 GLU B CA 1
ATOM 2615 C C . GLU B 1 156 ? 14.734 13.117 -1.29 1 95.19 156 GLU B C 1
ATOM 2617 O O . GLU B 1 156 ? 14.578 14.281 -0.914 1 95.19 156 GLU B O 1
ATOM 2622 N N . MET B 1 157 ? 14.562 12.055 -0.45 1 97.31 157 MET B N 1
ATOM 2623 C CA . MET B 1 157 ? 14.258 12.258 0.965 1 97.31 157 MET B CA 1
ATOM 2624 C C . MET B 1 157 ? 15.391 13.008 1.661 1 97.31 157 MET B C 1
ATOM 2626 O O . MET B 1 157 ? 15.141 13.906 2.471 1 97.31 157 MET B O 1
ATOM 2630 N N . ALA B 1 158 ? 16.609 12.641 1.354 1 96.38 158 ALA B N 1
ATOM 2631 C CA . ALA B 1 158 ? 17.766 13.312 1.948 1 96.38 158 ALA B CA 1
ATOM 2632 C C . ALA B 1 158 ? 17.797 14.781 1.547 1 96.38 158 ALA B C 1
ATOM 2634 O O . ALA B 1 158 ? 18.047 15.656 2.387 1 96.38 158 ALA B O 1
ATOM 2635 N N . LYS B 1 159 ? 17.594 15.062 0.258 1 95.38 159 LYS B N 1
ATOM 2636 C CA . LYS B 1 159 ? 17.578 16.438 -0.244 1 95.38 159 LYS B CA 1
ATOM 2637 C C . LYS B 1 159 ? 16.484 17.266 0.435 1 95.38 159 LYS B C 1
ATOM 2639 O O . LYS B 1 159 ? 16.719 18.406 0.823 1 95.38 159 LYS B O 1
ATOM 2644 N N . PHE B 1 160 ? 15.312 16.688 0.516 1 96.06 160 PHE B N 1
ATOM 2645 C CA . PHE B 1 160 ? 14.188 17.344 1.16 1 96.06 160 PHE B CA 1
ATOM 2646 C C . PHE B 1 160 ? 14.531 17.719 2.598 1 96.06 160 PHE B C 1
ATOM 2648 O O . PHE B 1 160 ? 14.328 18.859 3.01 1 96.06 160 PHE B O 1
ATOM 2655 N N . MET B 1 161 ? 15.039 16.766 3.375 1 95.25 161 MET B N 1
ATOM 2656 C CA . MET B 1 161 ? 15.344 17 4.785 1 95.25 161 MET B CA 1
ATOM 2657 C C . MET B 1 161 ? 16.438 18.047 4.934 1 95.25 161 MET B C 1
ATOM 2659 O O . MET B 1 161 ? 16.422 18.859 5.863 1 95.25 161 MET B O 1
ATOM 2663 N N . ALA B 1 162 ? 17.359 18.062 4.039 1 93.88 162 ALA B N 1
ATOM 2664 C CA . ALA B 1 162 ? 18.453 19.016 4.074 1 93.88 162 ALA B CA 1
ATOM 2665 C C . ALA B 1 162 ? 17.953 20.438 3.768 1 93.88 162 ALA B C 1
ATOM 2667 O O . ALA B 1 162 ? 18.562 21.422 4.195 1 93.88 162 ALA B O 1
ATOM 2668 N N . SER B 1 163 ? 16.891 20.531 2.969 1 90.06 163 SER B N 1
ATOM 2669 C CA . SER B 1 163 ? 16.375 21.812 2.527 1 90.06 163 SER B CA 1
ATOM 2670 C C . SER B 1 163 ? 15.484 22.438 3.596 1 90.06 163 SER B C 1
ATOM 2672 O O . SER B 1 163 ? 15.07 23.594 3.465 1 90.06 163 SER B O 1
ATOM 2674 N N . GLN B 1 164 ? 15.164 21.578 4.609 1 83.25 164 GLN B N 1
ATOM 2675 C CA . GLN B 1 164 ? 14.258 22.078 5.645 1 83.25 164 GLN B CA 1
ATOM 2676 C C . GLN B 1 164 ? 15.016 22.875 6.699 1 83.25 164 GLN B C 1
ATOM 2678 O O . GLN B 1 164 ? 16.188 22.625 6.953 1 83.25 164 GLN B O 1
#

Foldseek 3Di:
DDKDWDALVCLVVVVVQVLVVCVVVVNNVVDDDDSVVSSCQCHPPPHPKTKIFDADPVRHTFWMWIKDWDADPVFGIAMETEDTDGHPVCPPVCRRVVRVVVVVVVCVVVVHRYYDYDDDPVPVVVVCCCCPPVVDDDPDDPDPDDDDDDDDDPVNVVVVVVVD/DDKDWDALVCLVVVVVQVLVVCVVVVNNVVDDDDSVVSSCQCHPPPHPKTKIFDADPVRHTFWMWIKDWDADPVFGIAMETEDTDGHPVCPPVCRRVVRVVVVVVVCVVVVHRYYDYDDDPVPVVVVCCCCPVVVDDPPDDPDPDDDDDDDDDPVNVVVVVVVD

pLDDT: mean 92.85, std 8.24, range [58.41, 98.88]

Solvent-accessible surface area (backbone atoms only — not comparable to full-atom values): 17760 Å² total; per-residue (Å²): 128,53,60,41,76,56,52,65,87,44,28,56,59,49,49,53,50,51,48,52,51,27,48,74,70,75,42,47,88,70,50,68,63,44,46,67,59,52,30,50,39,46,65,34,88,77,59,53,41,47,46,37,31,26,37,47,97,86,67,44,74,47,28,38,31,34,32,37,65,40,64,38,88,34,66,35,51,22,33,35,49,75,44,79,49,55,42,76,93,58,58,93,70,54,55,67,59,48,42,48,50,53,52,52,50,51,36,56,75,68,63,27,43,32,42,33,38,72,44,54,64,84,44,53,69,59,52,50,44,37,42,72,68,47,50,32,42,70,64,70,48,80,81,88,52,43,71,38,48,34,33,27,43,55,67,32,48,52,52,38,61,68,74,99,127,54,61,41,75,58,53,66,86,44,29,56,59,48,48,52,50,52,49,52,49,26,47,74,71,75,42,47,88,70,49,68,61,45,48,67,58,51,30,48,39,45,65,35,88,76,61,53,41,48,44,36,32,27,36,48,97,85,68,44,73,46,29,40,32,33,32,36,66,41,63,40,88,33,65,36,53,21,32,36,48,76,44,79,51,56,41,76,93,57,58,93,69,54,55,66,58,49,42,49,50,53,51,52,50,50,37,56,75,67,64,28,42,31,42,31,39,71,44,54,65,82,45,54,69,59,52,49,44,38,42,70,68,47,50,33,42,68,64,69,48,80,82,89,52,45,72,39,47,35,33,28,43,54,67,31,48,51,52,38,59,68,72,100

Nearest PDB structures (foldseek):
  3bj8-assembly2_C  TM=8.814E-01  e=1.046E-16  Mus musculus
  3bj7-assembly2_C  TM=8.850E-01  e=6.699E-16  Mus musculus
  2fe7-assembly1_B  TM=9.438E-01  e=1.994E-14  Pseudomonas aeruginosa UCBPP-PA14
  2b5g-assembly1_B  TM=8.646E-01  e=2.121E-15  unclassified
  2q4v-assembly1_A  TM=8.990E-01  e=2.126E-14  Homo sapiens